Protein AF-A0A7S3PK72-F1 (afdb_monomer)

Structure (mmCIF, N/CA/C/O backbone):
data_AF-A0A7S3PK72-F1
#
_entry.id   AF-A0A7S3PK72-F1
#
loop_
_atom_site.group_PDB
_atom_site.id
_atom_site.type_symbol
_atom_site.label_atom_id
_atom_site.label_alt_id
_atom_site.label_comp_id
_atom_site.label_asym_id
_atom_site.label_entity_id
_atom_site.label_seq_id
_atom_site.pdbx_PDB_ins_code
_atom_site.Cartn_x
_atom_site.Cartn_y
_atom_site.Cartn_z
_atom_site.occupancy
_atom_site.B_iso_or_equiv
_atom_site.auth_seq_id
_atom_site.auth_comp_id
_atom_site.auth_asym_id
_atom_site.auth_atom_id
_atom_site.pdbx_PDB_model_num
ATOM 1 N N . TRP A 1 1 ? -1.593 8.374 19.400 1.00 50.19 1 TRP A N 1
ATOM 2 C CA . TRP A 1 1 ? -0.126 8.431 19.189 1.00 50.19 1 TRP A CA 1
ATOM 3 C C . TRP A 1 1 ? 0.526 7.067 18.953 1.00 50.19 1 TRP A C 1
ATOM 5 O O . TRP A 1 1 ? 1.187 6.909 17.935 1.00 50.19 1 TRP A O 1
ATOM 15 N N . ARG A 1 2 ? 0.315 6.051 19.804 1.00 64.50 2 ARG A N 1
ATOM 16 C CA . ARG A 1 2 ? 0.976 4.730 19.670 1.00 64.50 2 ARG A CA 1
ATOM 17 C C . ARG A 1 2 ? 0.643 3.954 18.382 1.00 64.50 2 ARG A C 1
ATOM 19 O O . ARG A 1 2 ? 1.537 3.350 17.795 1.00 64.50 2 ARG A O 1
ATOM 26 N N . CYS A 1 3 ? -0.589 4.044 17.874 1.00 66.38 3 CYS A N 1
ATOM 27 C CA . CYS A 1 3 ? -0.939 3.442 16.577 1.00 66.38 3 CYS A CA 1
ATOM 28 C C . CYS A 1 3 ? -0.181 4.094 15.407 1.00 66.38 3 CYS A C 1
ATOM 30 O O . CYS A 1 3 ? 0.259 3.404 14.493 1.00 66.38 3 CYS A O 1
ATOM 32 N N . SER A 1 4 ? 0.039 5.413 15.468 1.00 76.69 4 SER A N 1
ATOM 33 C CA . SER A 1 4 ? 0.839 6.133 14.468 1.00 76.69 4 SER A CA 1
ATOM 34 C C . SER A 1 4 ? 2.314 5.737 14.536 1.00 76.69 4 SER A C 1
ATOM 36 O O . SER A 1 4 ? 2.957 5.624 13.499 1.00 76.69 4 SER A O 1
ATOM 38 N N . LEU A 1 5 ? 2.838 5.479 15.741 1.00 83.44 5 LEU A N 1
ATOM 39 C CA . LEU A 1 5 ? 4.204 4.988 15.932 1.00 83.44 5 LEU A CA 1
ATOM 40 C C . LEU A 1 5 ? 4.395 3.598 15.311 1.00 83.44 5 LEU A C 1
ATOM 42 O O . LEU A 1 5 ? 5.401 3.360 14.658 1.00 83.44 5 LEU A O 1
ATOM 46 N N . SER A 1 6 ? 3.419 2.699 15.460 1.00 84.25 6 SER A N 1
ATOM 47 C CA . SER A 1 6 ? 3.493 1.350 14.878 1.00 84.25 6 SER A CA 1
ATOM 48 C C . SER A 1 6 ? 3.537 1.379 13.350 1.00 84.25 6 SER A C 1
ATOM 50 O O . SER A 1 6 ? 4.343 0.683 12.741 1.00 84.25 6 SER A O 1
ATOM 52 N N . VAL A 1 7 ? 2.719 2.236 12.730 1.00 83.69 7 VAL A N 1
ATOM 53 C CA . VAL A 1 7 ? 2.748 2.450 11.275 1.00 83.69 7 VAL A CA 1
ATOM 54 C C . VAL A 1 7 ? 4.078 3.064 10.840 1.00 83.69 7 VAL A C 1
ATOM 56 O O . VAL A 1 7 ? 4.652 2.630 9.846 1.00 83.69 7 VAL A O 1
ATOM 59 N N . PHE A 1 8 ? 4.603 4.018 11.610 1.00 86.88 8 PHE A N 1
ATOM 60 C CA . PHE A 1 8 ? 5.907 4.620 11.345 1.00 86.88 8 PHE A CA 1
ATOM 61 C C . PHE A 1 8 ? 7.052 3.601 11.432 1.00 86.88 8 PHE A C 1
ATOM 63 O O . PHE A 1 8 ? 7.920 3.602 10.567 1.00 86.88 8 PHE A O 1
ATOM 70 N N . ILE A 1 9 ? 7.035 2.690 12.412 1.00 87.44 9 ILE A N 1
ATOM 71 C CA . ILE A 1 9 ? 8.027 1.609 12.521 1.00 87.44 9 ILE A CA 1
ATOM 72 C C . ILE A 1 9 ? 7.995 0.733 11.264 1.00 87.44 9 ILE A C 1
ATOM 74 O O . ILE A 1 9 ? 9.030 0.565 10.628 1.00 87.44 9 ILE A O 1
ATOM 78 N N . CYS A 1 10 ? 6.819 0.236 10.861 1.00 86.31 10 CYS A N 1
ATOM 79 C CA . CYS A 1 10 ? 6.691 -0.573 9.644 1.00 86.31 10 CYS A CA 1
ATOM 80 C C . CYS A 1 10 ? 7.154 0.187 8.393 1.00 86.31 10 CYS A C 1
ATOM 82 O O . CYS A 1 10 ? 7.839 -0.384 7.549 1.00 86.31 10 CYS A O 1
ATOM 84 N N . PHE A 1 11 ? 6.822 1.476 8.290 1.00 86.06 11 PHE A N 1
ATOM 85 C CA . PHE A 1 11 ? 7.261 2.335 7.192 1.00 86.06 11 PHE A CA 1
ATOM 86 C C . PHE A 1 11 ? 8.788 2.465 7.138 1.00 86.06 11 PHE A C 1
ATOM 88 O O . PHE A 1 11 ? 9.380 2.266 6.081 1.00 86.06 11 PHE A O 1
ATOM 95 N N . VAL A 1 12 ? 9.436 2.752 8.271 1.00 85.75 12 VAL A N 1
ATOM 96 C CA . VAL A 1 12 ? 10.899 2.868 8.353 1.00 85.75 12 VAL A CA 1
ATOM 97 C C . VAL A 1 12 ? 11.563 1.535 8.031 1.00 85.75 12 VAL A C 1
ATOM 99 O O . VAL A 1 12 ? 12.536 1.515 7.288 1.00 85.75 12 VAL A O 1
ATOM 102 N N . THR A 1 13 ? 11.036 0.414 8.528 1.00 85.00 13 THR A N 1
ATOM 103 C CA . THR A 1 13 ? 11.576 -0.909 8.195 1.00 85.00 13 THR A CA 1
ATOM 104 C C . THR A 1 13 ? 11.480 -1.196 6.699 1.00 85.00 13 THR A C 1
ATOM 106 O O . THR A 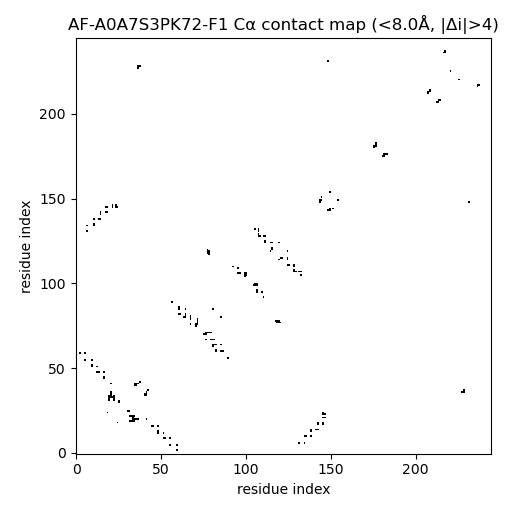1 13 ? 12.476 -1.607 6.115 1.00 85.00 13 THR A O 1
ATOM 109 N N . LEU A 1 14 ? 10.328 -0.928 6.070 1.00 83.31 14 LEU A N 1
ATOM 110 C CA . LEU A 1 14 ? 10.150 -1.082 4.621 1.00 83.31 14 LEU A CA 1
ATOM 111 C C . LEU A 1 14 ? 11.097 -0.181 3.826 1.00 83.31 14 LEU A C 1
ATOM 113 O O . LEU A 1 14 ? 11.682 -0.616 2.837 1.00 83.31 14 LEU A O 1
ATOM 117 N N . PHE A 1 15 ? 11.285 1.057 4.275 1.00 82.81 15 PHE A N 1
ATOM 118 C CA . PHE A 1 15 ? 12.217 1.985 3.652 1.00 82.81 15 PHE A CA 1
ATOM 119 C C . PHE A 1 15 ? 13.669 1.503 3.756 1.00 82.81 15 PHE A C 1
ATOM 121 O O . PHE A 1 15 ? 14.392 1.514 2.766 1.00 82.81 15 PHE A O 1
ATOM 128 N N . LEU A 1 16 ? 14.091 1.029 4.931 1.00 80.69 16 LEU A N 1
ATOM 129 C CA . LEU A 1 16 ? 15.436 0.488 5.133 1.00 80.69 16 LEU A CA 1
ATOM 130 C C . LEU A 1 16 ? 15.682 -0.768 4.287 1.00 80.69 16 LEU A C 1
ATOM 132 O O . LEU A 1 16 ? 16.773 -0.917 3.741 1.00 80.69 16 LEU A O 1
ATOM 136 N N . THR A 1 17 ? 14.687 -1.649 4.136 1.00 77.12 17 THR A N 1
ATOM 137 C CA . THR A 1 17 ? 14.816 -2.814 3.247 1.00 77.12 17 THR A CA 1
ATOM 138 C C . THR A 1 17 ? 14.885 -2.401 1.779 1.00 77.12 17 THR A C 1
ATOM 140 O O . THR A 1 17 ? 15.758 -2.885 1.068 1.00 77.12 17 THR A O 1
ATOM 143 N N . ALA A 1 18 ? 14.065 -1.438 1.346 1.00 75.69 18 ALA A N 1
ATOM 144 C CA . ALA A 1 18 ? 14.120 -0.905 -0.017 1.00 75.69 18 ALA A CA 1
ATOM 145 C C . ALA A 1 18 ? 15.468 -0.222 -0.326 1.00 75.69 18 ALA A C 1
ATOM 147 O O . ALA A 1 18 ? 15.997 -0.333 -1.432 1.00 75.69 18 ALA A O 1
ATOM 148 N N . LEU A 1 19 ? 16.075 0.448 0.659 1.00 73.88 19 LEU A N 1
ATOM 149 C CA . LEU A 1 19 ? 17.422 1.005 0.526 1.00 73.88 19 LEU A CA 1
ATOM 150 C C . LEU A 1 19 ? 18.487 -0.086 0.358 1.00 73.88 19 LEU A C 1
ATOM 152 O O . LEU A 1 19 ? 19.371 0.062 -0.481 1.00 73.88 19 LEU A O 1
ATOM 156 N N . ALA A 1 20 ? 18.394 -1.176 1.121 1.00 72.06 20 ALA A N 1
ATOM 157 C CA . ALA A 1 20 ? 19.343 -2.285 1.038 1.00 72.06 20 ALA A CA 1
ATOM 158 C C . ALA A 1 20 ? 19.254 -3.049 -0.299 1.00 72.06 20 ALA A C 1
ATOM 160 O O . ALA A 1 20 ? 20.263 -3.552 -0.794 1.00 72.06 20 ALA A O 1
ATOM 161 N N . GLU A 1 21 ? 18.062 -3.105 -0.898 1.00 68.88 21 GLU A N 1
ATOM 162 C CA . GLU A 1 21 ? 17.820 -3.739 -2.200 1.00 68.88 21 GLU A CA 1
ATOM 163 C C . GLU A 1 21 ? 18.236 -2.852 -3.379 1.00 68.88 21 GLU A C 1
ATOM 165 O O . GLU A 1 21 ? 18.800 -3.345 -4.353 1.00 68.88 21 GLU A O 1
ATOM 170 N N . SER A 1 22 ? 17.995 -1.539 -3.301 1.00 63.53 22 SER A N 1
ATOM 171 C CA . SER A 1 22 ? 18.103 -0.670 -4.480 1.00 63.53 22 SER A CA 1
ATOM 172 C C . SER A 1 22 ? 19.529 -0.476 -5.003 1.00 63.53 22 SER A C 1
ATOM 174 O O . SER A 1 22 ? 19.682 -0.147 -6.177 1.00 63.53 22 SER A O 1
ATOM 176 N N . GLY A 1 23 ? 20.578 -0.666 -4.184 1.00 58.25 23 GLY A N 1
ATOM 177 C CA . GLY A 1 23 ? 21.995 -0.703 -4.605 1.00 58.25 23 GLY A CA 1
ATOM 178 C C . GLY A 1 23 ? 22.554 0.538 -5.324 1.00 58.25 23 GLY A C 1
ATOM 179 O O . GLY A 1 23 ? 23.751 0.610 -5.584 1.00 58.25 23 GLY A O 1
ATOM 180 N N . ARG A 1 24 ? 21.703 1.513 -5.660 1.00 54.44 24 ARG A N 1
ATOM 181 C CA . ARG A 1 24 ? 21.976 2.651 -6.547 1.00 54.44 24 ARG A CA 1
ATOM 182 C C . ARG A 1 24 ? 22.024 3.987 -5.818 1.00 54.44 24 ARG A C 1
ATOM 184 O O . ARG A 1 24 ? 22.485 4.961 -6.405 1.00 54.44 24 ARG A O 1
ATOM 191 N N . PHE A 1 25 ? 21.588 4.052 -4.558 1.00 49.28 25 PHE A N 1
ATOM 192 C CA . PHE A 1 25 ? 21.533 5.303 -3.802 1.00 49.28 25 PHE A CA 1
ATOM 193 C C . PHE A 1 25 ? 22.363 5.247 -2.514 1.00 49.28 25 PHE A C 1
ATOM 195 O O . PHE A 1 25 ? 21.932 4.735 -1.484 1.00 49.28 25 PHE A O 1
ATOM 202 N N . THR A 1 26 ? 23.550 5.857 -2.544 1.00 46.16 26 THR A N 1
ATOM 203 C CA . THR A 1 26 ? 24.295 6.237 -1.337 1.00 46.16 26 THR A CA 1
ATOM 204 C C . THR A 1 26 ? 23.643 7.474 -0.719 1.00 46.16 26 THR A C 1
ATOM 206 O O . THR A 1 26 ? 24.022 8.608 -1.017 1.00 46.16 26 THR A O 1
ATOM 209 N N . MET A 1 27 ? 22.640 7.289 0.137 1.00 42.41 27 MET A N 1
ATOM 210 C CA . MET A 1 27 ? 22.156 8.376 0.990 1.00 42.41 27 MET A CA 1
ATOM 211 C C . MET A 1 27 ? 23.067 8.459 2.227 1.00 42.41 27 MET A C 1
ATOM 213 O O . MET A 1 27 ? 23.286 7.453 2.891 1.00 42.41 27 MET A O 1
ATOM 217 N N . PHE A 1 28 ? 23.616 9.640 2.531 1.00 47.47 28 PHE A N 1
ATOM 218 C CA . PHE A 1 28 ? 24.488 9.913 3.695 1.00 47.47 28 PHE A CA 1
ATOM 219 C C . PHE A 1 28 ? 25.912 9.321 3.698 1.00 47.47 28 PHE A C 1
ATOM 221 O O . PHE A 1 28 ? 26.545 9.304 4.749 1.00 47.47 28 PHE A O 1
ATOM 228 N N . GLY A 1 29 ? 26.465 8.885 2.562 1.00 40.00 29 GLY A N 1
ATOM 229 C CA . GLY A 1 29 ? 27.888 8.503 2.489 1.00 40.00 29 GLY A CA 1
ATOM 230 C C . GLY A 1 29 ? 28.287 7.277 3.327 1.00 40.00 29 GLY A C 1
ATOM 231 O O . GLY A 1 29 ? 29.476 7.029 3.504 1.00 40.00 29 GLY A O 1
ATOM 232 N N . PHE A 1 30 ? 27.315 6.508 3.824 1.00 48.41 30 PHE A N 1
ATOM 233 C CA . PHE A 1 30 ? 27.544 5.191 4.410 1.00 48.41 30 PHE A CA 1
ATOM 234 C C . PHE A 1 30 ? 27.441 4.125 3.312 1.00 48.41 30 PHE A C 1
ATOM 236 O O . PHE A 1 30 ? 26.496 4.114 2.522 1.00 48.41 30 PHE A O 1
ATOM 243 N N . GLU A 1 31 ? 28.440 3.249 3.246 1.00 46.31 31 GLU A N 1
ATOM 244 C CA . GLU A 1 31 ? 28.504 2.113 2.327 1.00 46.31 31 GLU A CA 1
ATOM 245 C C . GLU A 1 31 ? 27.518 1.039 2.817 1.00 46.31 31 GLU A C 1
ATOM 247 O O . GLU A 1 31 ? 27.804 0.272 3.737 1.00 46.31 31 GLU A O 1
ATOM 252 N N . TYR A 1 32 ? 26.297 1.045 2.278 1.00 56.31 32 TYR A N 1
ATOM 253 C CA . TYR A 1 32 ? 25.305 0.017 2.585 1.00 56.31 32 TYR A CA 1
ATOM 254 C C . TYR A 1 32 ? 25.568 -1.233 1.744 1.00 56.31 32 TYR A C 1
ATOM 256 O O . TYR A 1 32 ? 25.939 -1.156 0.573 1.00 56.31 32 TYR A O 1
ATOM 264 N N . ILE A 1 33 ? 25.365 -2.399 2.355 1.00 55.97 33 ILE A N 1
ATOM 265 C CA . ILE A 1 33 ? 25.542 -3.699 1.709 1.00 55.97 33 ILE A CA 1
ATOM 266 C C . ILE A 1 33 ? 24.445 -3.859 0.654 1.00 55.97 33 ILE A C 1
ATOM 268 O O . ILE A 1 33 ? 23.296 -4.130 0.996 1.00 55.97 33 ILE A O 1
ATOM 272 N N . TYR A 1 34 ? 24.807 -3.700 -0.618 1.00 64.12 34 TYR A N 1
ATOM 273 C CA . TYR A 1 34 ? 23.984 -4.145 -1.739 1.00 64.12 34 TYR A CA 1
ATOM 274 C C . TYR A 1 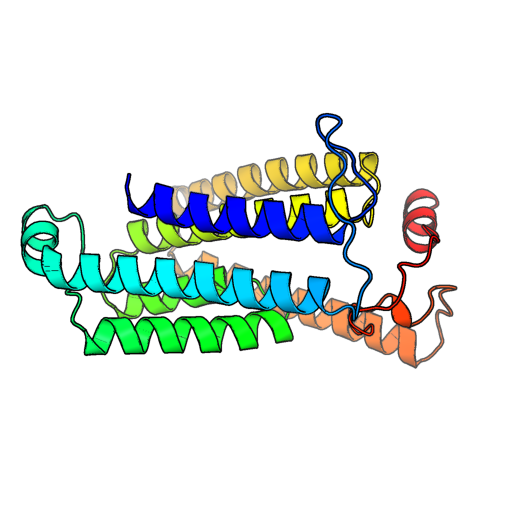34 ? 23.782 -5.656 -1.618 1.00 64.12 34 TYR A C 1
ATOM 276 O O . TYR A 1 34 ? 24.751 -6.418 -1.640 1.00 64.12 34 TYR A O 1
ATOM 284 N N . ALA A 1 35 ? 22.532 -6.084 -1.460 1.00 64.69 35 ALA A N 1
ATOM 285 C CA . ALA A 1 35 ? 22.175 -7.492 -1.497 1.00 64.69 35 ALA A CA 1
ATOM 286 C C . ALA A 1 35 ? 21.796 -7.855 -2.942 1.00 64.69 35 ALA A C 1
ATOM 288 O O . ALA A 1 35 ? 20.692 -7.513 -3.368 1.00 64.69 35 ALA A O 1
ATOM 289 N N . PRO A 1 36 ? 22.661 -8.543 -3.717 1.00 67.00 36 PRO A N 1
ATOM 290 C CA . PRO A 1 36 ? 22.292 -8.959 -5.062 1.00 67.00 36 PRO A CA 1
ATOM 291 C C . PRO A 1 36 ? 21.065 -9.868 -5.008 1.00 67.00 36 PRO A C 1
ATOM 293 O O . PRO A 1 36 ? 20.918 -10.680 -4.083 1.00 67.00 36 PRO A O 1
ATOM 296 N N . CYS A 1 37 ? 20.177 -9.733 -5.990 1.00 68.75 37 CYS A N 1
ATOM 297 C CA . CYS A 1 37 ? 18.937 -10.492 -5.998 1.00 68.75 37 CYS A CA 1
ATOM 298 C C . CYS A 1 37 ? 19.210 -12.005 -6.018 1.00 68.75 37 CYS A C 1
ATOM 300 O O . CYS A 1 37 ? 20.110 -12.486 -6.706 1.00 68.75 37 CYS A O 1
ATOM 302 N N . GLY A 1 38 ? 18.475 -12.757 -5.194 1.00 69.00 38 GLY A N 1
ATOM 303 C CA . GLY A 1 38 ? 18.673 -14.200 -5.011 1.00 69.00 38 GLY A CA 1
ATOM 304 C C . GLY A 1 38 ? 19.809 -14.585 -4.053 1.00 69.00 38 GLY A C 1
ATOM 305 O O . GLY A 1 38 ? 19.985 -15.770 -3.768 1.00 69.00 38 GLY A O 1
ATOM 306 N N . SER A 1 39 ? 20.553 -13.618 -3.507 1.00 81.75 39 SER A N 1
ATOM 307 C CA . SER A 1 39 ? 21.544 -13.873 -2.457 1.00 81.75 39 SER A CA 1
ATOM 308 C C . SER A 1 39 ? 20.900 -14.236 -1.118 1.00 81.75 39 SER A C 1
ATOM 310 O O . SER A 1 39 ? 19.737 -13.933 -0.846 1.00 81.75 39 SER A O 1
ATOM 312 N N . TRP A 1 40 ? 21.683 -14.845 -0.223 1.00 81.81 40 TRP A N 1
ATOM 313 C CA . TRP A 1 40 ? 21.226 -15.109 1.145 1.00 81.81 40 TRP A CA 1
ATOM 314 C C . TRP A 1 40 ? 20.849 -13.811 1.886 1.00 81.81 40 TRP A C 1
ATOM 316 O O . TRP A 1 40 ? 19.929 -13.820 2.699 1.00 81.81 40 TRP A O 1
ATOM 326 N N . GLN A 1 41 ? 21.510 -12.691 1.565 1.00 78.75 41 GLN A N 1
ATOM 327 C CA . GLN A 1 41 ? 21.247 -11.372 2.147 1.00 78.75 41 GLN A CA 1
ATOM 328 C C . GLN A 1 41 ? 19.850 -10.867 1.770 1.00 78.75 41 GLN A C 1
ATOM 330 O O . GLN A 1 41 ? 19.132 -10.383 2.640 1.00 78.75 41 GLN A O 1
ATOM 335 N N . TYR A 1 42 ? 19.434 -11.055 0.512 1.00 78.50 42 TYR A N 1
ATOM 336 C CA . TYR A 1 42 ? 18.090 -10.709 0.039 1.00 78.50 42 TYR A CA 1
ATOM 337 C C . TYR A 1 42 ? 17.004 -11.465 0.822 1.00 78.50 42 TYR A C 1
ATOM 339 O O . TYR A 1 42 ? 16.082 -10.867 1.377 1.00 78.50 42 TYR A O 1
ATOM 347 N N . TRP A 1 43 ? 17.157 -12.785 0.966 1.00 84.00 43 TRP A N 1
ATOM 348 C CA . TRP A 1 43 ? 16.208 -13.599 1.733 1.00 84.00 43 TRP A CA 1
ATOM 349 C C . TRP A 1 43 ? 16.173 -13.231 3.218 1.00 84.00 43 TRP A C 1
ATOM 351 O O . TRP A 1 43 ? 15.105 -13.245 3.829 1.00 84.00 43 TRP A O 1
ATOM 361 N N . VAL A 1 44 ? 17.315 -12.860 3.804 1.00 86.62 44 VAL A N 1
ATOM 362 C CA . VAL A 1 44 ? 17.365 -12.372 5.187 1.00 86.62 44 VAL A CA 1
ATOM 363 C C . VAL A 1 44 ? 16.622 -11.052 5.340 1.00 86.62 44 VAL A C 1
ATOM 365 O O . VAL A 1 44 ? 15.850 -10.924 6.286 1.00 86.62 44 VAL A O 1
ATOM 368 N N . LEU A 1 45 ? 16.784 -10.101 4.417 1.00 82.00 45 LEU A N 1
ATOM 369 C CA . LEU A 1 45 ? 16.041 -8.836 4.441 1.00 82.00 45 LEU A CA 1
ATOM 370 C C . LEU A 1 45 ? 14.528 -9.073 4.363 1.00 82.00 45 LEU A C 1
ATOM 372 O O . LEU A 1 45 ? 13.774 -8.508 5.159 1.00 82.00 45 LEU A O 1
ATOM 376 N N . PHE A 1 46 ? 14.095 -9.975 3.482 1.00 83.62 46 PHE A N 1
ATOM 377 C CA . PHE A 1 46 ? 12.692 -10.360 3.350 1.00 83.62 46 PHE A CA 1
ATOM 378 C C . PHE A 1 46 ? 12.134 -10.994 4.636 1.00 83.62 46 PHE A C 1
ATOM 380 O O . PHE A 1 46 ? 11.094 -10.571 5.150 1.00 83.62 46 PHE A O 1
ATOM 387 N N . VAL A 1 47 ? 12.846 -11.973 5.211 1.00 89.00 47 VAL A N 1
ATOM 388 C CA . VAL A 1 47 ? 12.446 -12.630 6.466 1.00 89.00 47 VAL A CA 1
ATOM 389 C C . VAL A 1 47 ? 12.416 -1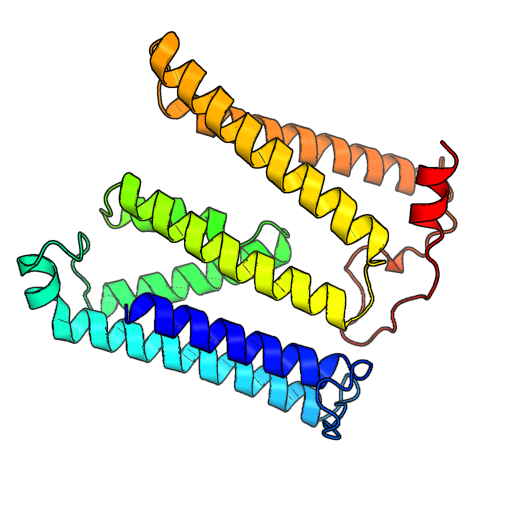1.633 7.623 1.00 89.00 47 VAL A C 1
ATOM 391 O O . VAL A 1 47 ? 11.463 -11.630 8.400 1.00 89.00 47 VAL A O 1
ATOM 394 N N . VAL A 1 48 ? 13.409 -10.747 7.729 1.00 88.50 48 VAL A N 1
ATOM 395 C CA . VAL A 1 48 ? 13.444 -9.696 8.756 1.00 88.50 48 VAL A CA 1
ATOM 396 C C . VAL A 1 48 ? 12.240 -8.767 8.623 1.00 88.50 48 VAL A C 1
ATOM 398 O O . VAL A 1 48 ? 11.598 -8.477 9.631 1.00 88.50 48 VAL A O 1
ATOM 401 N N . ASN A 1 49 ? 11.871 -8.351 7.408 1.00 87.38 49 ASN A N 1
ATOM 402 C CA . ASN A 1 49 ? 10.703 -7.495 7.201 1.00 87.38 49 ASN A CA 1
ATOM 403 C C . ASN A 1 49 ? 9.406 -8.177 7.671 1.00 87.38 49 ASN A C 1
ATOM 405 O O . ASN A 1 49 ? 8.626 -7.586 8.425 1.00 87.38 49 ASN A O 1
ATOM 409 N N . ILE A 1 50 ? 9.222 -9.456 7.316 1.00 88.75 50 ILE A N 1
ATOM 410 C CA . ILE A 1 50 ? 8.085 -10.263 7.778 1.00 88.75 50 ILE A CA 1
ATOM 411 C C . ILE A 1 50 ? 8.072 -10.370 9.305 1.00 88.75 50 ILE A C 1
ATOM 413 O O . ILE A 1 50 ? 7.019 -10.182 9.918 1.00 88.75 50 ILE A O 1
ATOM 417 N N . LEU A 1 51 ? 9.214 -10.647 9.939 1.00 91.38 51 LEU A N 1
ATOM 418 C CA . LEU A 1 51 ? 9.308 -10.785 11.394 1.00 91.38 51 LEU A CA 1
ATOM 419 C C . LEU A 1 51 ? 9.017 -9.467 12.119 1.00 91.38 51 LEU A C 1
ATOM 421 O O . LEU A 1 51 ? 8.304 -9.462 13.125 1.00 91.38 51 LEU A O 1
ATOM 425 N N . VAL A 1 52 ? 9.504 -8.337 11.604 1.00 90.44 52 VAL A N 1
ATOM 426 C CA . VAL A 1 52 ? 9.224 -7.017 12.183 1.00 90.44 52 VAL A CA 1
ATOM 427 C C . VAL A 1 52 ? 7.740 -6.677 12.039 1.00 90.44 52 VAL A C 1
ATOM 429 O O . VAL A 1 52 ? 7.088 -6.361 13.031 1.00 90.44 52 VAL A O 1
ATOM 432 N N . CYS A 1 53 ? 7.155 -6.827 10.850 1.00 88.31 53 CYS A N 1
ATOM 433 C CA . CYS A 1 53 ? 5.730 -6.553 10.646 1.00 88.31 53 CYS A CA 1
ATOM 434 C C . CYS A 1 53 ? 4.832 -7.477 11.487 1.00 88.31 53 CYS A C 1
ATOM 436 O O . CYS A 1 53 ? 3.839 -7.028 12.072 1.00 88.31 53 CYS A O 1
ATOM 438 N N . SER A 1 54 ? 5.199 -8.754 11.608 1.00 89.06 54 SER A N 1
ATOM 439 C CA . SER A 1 54 ? 4.475 -9.727 12.433 1.00 89.06 54 SER A CA 1
ATOM 440 C C . SER A 1 54 ? 4.586 -9.399 13.922 1.00 89.06 54 SER A C 1
ATOM 442 O O . SER A 1 54 ? 3.575 -9.388 14.622 1.00 89.06 54 SER A O 1
ATOM 444 N N . SER A 1 55 ? 5.783 -9.064 14.411 1.00 90.88 55 SER A N 1
ATOM 445 C CA . SER A 1 55 ? 5.999 -8.713 15.822 1.00 90.88 55 SER A CA 1
ATOM 446 C C . SER A 1 55 ? 5.274 -7.426 16.214 1.00 90.88 55 SER A C 1
ATOM 448 O O . SER A 1 55 ? 4.602 -7.403 17.244 1.00 90.88 55 SER A O 1
ATOM 450 N N . VAL A 1 56 ? 5.303 -6.390 15.367 1.00 90.62 56 VAL A N 1
ATOM 451 C CA . VAL A 1 56 ? 4.535 -5.153 15.579 1.00 90.62 56 VAL A CA 1
ATOM 452 C C . VAL A 1 56 ? 3.033 -5.445 15.600 1.00 90.62 56 VAL A C 1
ATOM 454 O O . VAL A 1 56 ? 2.321 -4.923 16.458 1.00 90.62 56 VAL A O 1
ATOM 457 N N . THR A 1 57 ? 2.537 -6.312 14.713 1.00 88.31 57 THR A N 1
ATOM 458 C CA . THR A 1 57 ? 1.113 -6.690 14.684 1.00 88.31 57 THR A CA 1
ATOM 459 C C . THR A 1 57 ? 0.701 -7.429 15.959 1.00 88.31 57 THR A C 1
ATOM 461 O O . THR A 1 57 ? -0.300 -7.065 16.574 1.00 88.31 57 THR A O 1
ATOM 464 N N . LEU A 1 58 ? 1.485 -8.417 16.401 1.00 89.50 58 LEU A N 1
ATOM 465 C CA . LEU A 1 58 ? 1.224 -9.166 17.635 1.00 89.50 58 LEU A CA 1
ATOM 466 C C . LEU A 1 58 ? 1.311 -8.277 18.879 1.00 89.50 58 LEU A C 1
ATOM 468 O O . LEU A 1 58 ? 0.494 -8.413 19.787 1.00 89.50 58 LEU A O 1
ATOM 472 N N . TRP A 1 59 ? 2.258 -7.336 18.912 1.00 90.25 59 TRP A N 1
ATOM 473 C CA . TRP A 1 59 ? 2.376 -6.381 20.010 1.00 90.25 59 TRP A CA 1
ATOM 474 C C . TRP A 1 59 ? 1.154 -5.460 20.088 1.00 90.25 59 TRP A C 1
ATOM 476 O O . TRP A 1 59 ? 0.593 -5.277 21.168 1.00 90.25 59 TRP A O 1
ATOM 486 N N . ASN A 1 60 ? 0.691 -4.933 18.950 1.00 87.25 60 ASN A N 1
ATOM 487 C CA . ASN A 1 60 ? -0.529 -4.127 18.906 1.00 87.25 60 ASN A CA 1
ATOM 488 C C . ASN A 1 60 ? -1.759 -4.942 19.317 1.00 87.25 60 ASN A C 1
ATOM 490 O O . ASN A 1 60 ? -2.575 -4.446 20.084 1.00 87.25 60 ASN A O 1
ATOM 494 N N . LEU A 1 61 ? -1.873 -6.193 18.867 1.00 87.12 61 LEU A N 1
ATOM 495 C CA . LEU A 1 61 ? -2.977 -7.075 19.244 1.00 87.12 61 LEU A CA 1
ATOM 496 C C . LEU A 1 61 ? -2.987 -7.330 20.754 1.00 87.12 61 LEU A C 1
ATOM 498 O O . LEU A 1 61 ? -4.011 -7.120 21.395 1.00 87.12 61 LEU A O 1
ATOM 502 N N . LYS A 1 62 ? -1.843 -7.708 21.336 1.00 88.25 62 LYS A N 1
ATOM 503 C CA . LYS A 1 62 ? -1.719 -7.930 22.781 1.00 88.25 62 LYS A CA 1
ATOM 504 C C . LYS A 1 62 ? -2.081 -6.674 23.575 1.00 88.25 62 LYS A C 1
ATOM 506 O O . LYS A 1 62 ? -2.844 -6.755 24.528 1.00 88.25 62 LYS A O 1
ATOM 511 N N . TYR A 1 63 ? -1.593 -5.514 23.137 1.00 86.25 63 TYR A N 1
ATOM 512 C CA . TYR A 1 63 ? -1.910 -4.237 23.768 1.00 86.25 63 TYR A CA 1
ATOM 513 C C . TYR A 1 63 ? -3.410 -3.905 23.708 1.00 86.25 63 TYR A C 1
ATOM 515 O O . TYR A 1 63 ? -3.975 -3.478 24.714 1.00 86.25 63 TYR A O 1
ATOM 523 N N . LEU A 1 64 ? -4.057 -4.122 22.557 1.00 84.06 64 LEU A N 1
ATOM 524 C CA . LEU A 1 64 ? -5.493 -3.887 22.377 1.00 84.06 64 LEU A CA 1
ATOM 525 C C . LEU A 1 64 ? -6.348 -4.817 23.243 1.00 84.06 64 LEU A C 1
ATOM 527 O O . LEU A 1 64 ? -7.362 -4.372 23.767 1.00 84.06 64 LEU A O 1
ATOM 531 N N . VAL A 1 65 ? -5.934 -6.075 23.417 1.00 85.50 65 VAL A N 1
ATOM 532 C CA . VAL A 1 65 ? -6.628 -7.040 24.284 1.00 85.50 65 VAL A CA 1
ATOM 533 C C . VAL A 1 65 ? -6.463 -6.666 25.758 1.00 85.50 65 VAL A C 1
ATOM 535 O O . VAL A 1 65 ? -7.456 -6.565 26.475 1.00 85.50 65 VAL A O 1
ATOM 538 N N . GLU A 1 66 ? -5.230 -6.402 26.204 1.00 85.69 66 GLU A N 1
ATOM 539 C CA . GLU A 1 66 ? -4.929 -6.074 27.608 1.00 85.69 66 GLU A CA 1
ATOM 540 C C . GLU A 1 66 ? -5.588 -4.768 28.070 1.00 85.69 66 GLU A C 1
ATOM 542 O O . GLU A 1 66 ? -5.999 -4.668 29.221 1.00 85.69 66 GLU A O 1
ATOM 547 N N . ASN A 1 67 ? -5.715 -3.777 27.182 1.00 83.00 67 ASN A N 1
ATOM 548 C CA . ASN A 1 67 ? -6.251 -2.450 27.516 1.00 83.00 67 ASN A CA 1
ATOM 549 C C . ASN A 1 67 ? -7.663 -2.230 26.953 1.00 83.00 67 ASN A C 1
ATOM 551 O O . ASN A 1 67 ? -8.138 -1.097 26.898 1.00 83.00 67 ASN A O 1
ATOM 555 N N . SER A 1 68 ? -8.334 -3.301 26.520 1.00 79.50 68 SER A N 1
ATOM 556 C CA . SER A 1 68 ? -9.659 -3.249 25.889 1.00 79.50 68 SER A CA 1
ATOM 557 C C . SER A 1 68 ? -10.683 -2.484 26.737 1.00 79.50 68 SER A C 1
ATOM 559 O O . SER A 1 68 ? -11.377 -1.614 26.215 1.00 79.50 68 SER A O 1
ATOM 561 N N . PHE A 1 69 ? -10.710 -2.735 28.050 1.00 73.62 69 PHE A N 1
ATOM 562 C CA . PHE A 1 69 ? -11.634 -2.097 28.992 1.00 73.62 69 PHE A CA 1
ATOM 563 C C . PHE A 1 69 ? -11.370 -0.590 29.185 1.00 73.62 69 PHE A C 1
ATOM 565 O O . PHE A 1 69 ? -12.298 0.217 29.153 1.00 73.62 69 PHE A O 1
ATOM 572 N N . GLU A 1 70 ? -10.106 -0.180 29.332 1.00 75.94 70 GLU A N 1
ATOM 573 C CA . GLU A 1 70 ? -9.742 1.240 29.480 1.00 75.94 70 GLU A CA 1
ATOM 574 C C . GLU A 1 70 ? -10.025 2.040 28.197 1.00 75.94 70 GLU A C 1
ATOM 576 O O . GLU A 1 70 ? -10.484 3.185 28.243 1.00 75.94 70 GLU A O 1
ATOM 581 N N . LEU A 1 71 ? -9.791 1.424 27.034 1.00 74.00 71 LEU A N 1
ATOM 582 C CA . LEU A 1 71 ? -10.041 2.025 25.723 1.00 74.00 71 LEU A CA 1
ATOM 583 C C . LEU A 1 71 ? -11.539 2.177 25.420 1.00 74.00 71 LEU A C 1
ATOM 585 O O . LEU A 1 71 ? -11.933 3.137 24.747 1.00 74.00 71 LEU A O 1
ATOM 589 N N . GLU A 1 72 ? -12.368 1.257 25.920 1.00 70.94 72 GLU A N 1
ATOM 590 C CA . GLU A 1 72 ? -13.829 1.353 25.866 1.00 70.94 72 GLU A CA 1
ATOM 591 C C . GLU A 1 72 ? -14.334 2.507 26.746 1.00 70.94 72 GLU A C 1
ATOM 593 O O . GLU A 1 72 ? -15.122 3.340 26.290 1.00 70.94 72 GLU A O 1
ATOM 598 N N . GLN A 1 73 ? -13.813 2.632 27.972 1.00 69.06 73 GLN A N 1
ATOM 599 C CA . GLN A 1 73 ? -14.199 3.696 28.903 1.00 69.06 73 GLN A CA 1
ATOM 600 C C . GLN A 1 73 ? -13.842 5.099 28.380 1.00 69.06 73 GLN A C 1
ATOM 602 O O . GLN A 1 73 ? -14.641 6.030 28.512 1.00 69.06 73 GLN A O 1
ATOM 607 N N . ASN A 1 74 ? -12.687 5.251 27.724 1.00 69.19 74 ASN A N 1
ATOM 608 C CA . ASN A 1 74 ? -12.271 6.511 27.098 1.00 69.19 74 ASN A CA 1
ATOM 609 C C . ASN A 1 74 ? -12.955 6.795 25.745 1.00 69.19 74 ASN A C 1
ATOM 611 O O . ASN A 1 74 ? -12.690 7.833 25.137 1.00 69.19 74 ASN A O 1
ATOM 615 N N . LYS A 1 75 ? -13.838 5.905 25.258 1.00 64.75 75 LYS A N 1
ATOM 616 C CA . LYS A 1 75 ? -14.461 5.970 23.919 1.00 64.75 75 LYS A CA 1
ATOM 617 C C . LYS A 1 75 ? -13.443 6.076 22.772 1.00 64.75 75 LYS A C 1
ATOM 619 O O . LYS A 1 75 ? -13.783 6.527 21.678 1.00 64.75 75 LYS A O 1
ATOM 624 N N . GLU A 1 76 ? -12.198 5.665 23.008 1.00 64.94 76 GLU A N 1
ATOM 625 C CA . GLU A 1 76 ? -11.124 5.695 22.009 1.00 64.94 76 GLU A CA 1
ATOM 626 C C . GLU A 1 76 ? -11.204 4.489 21.064 1.00 64.94 76 GLU A C 1
ATOM 628 O O . GLU A 1 76 ? -10.750 4.570 19.921 1.00 64.94 76 GLU A O 1
ATOM 633 N N . CYS A 1 77 ? -11.828 3.388 21.502 1.00 60.19 77 CYS A N 1
ATOM 634 C CA . CYS A 1 77 ? -12.102 2.213 20.679 1.00 60.19 77 CYS A CA 1
ATOM 635 C C . CYS A 1 77 ? -13.602 1.901 20.637 1.00 60.19 77 CYS A C 1
ATOM 637 O O . CYS A 1 77 ? -14.223 1.655 21.662 1.00 60.19 77 CYS A O 1
ATOM 639 N N . ALA A 1 78 ? -14.174 1.857 19.430 1.00 62.44 78 ALA A N 1
ATOM 640 C CA . ALA A 1 78 ? -15.556 1.412 19.215 1.00 62.44 78 ALA A CA 1
ATOM 641 C C . ALA A 1 78 ? -15.684 -0.119 19.036 1.00 62.44 78 ALA A C 1
ATOM 643 O O . ALA A 1 78 ? -16.774 -0.607 18.761 1.00 62.44 78 ALA A O 1
ATOM 644 N N . ILE A 1 79 ? -14.577 -0.868 19.142 1.00 70.94 79 ILE A N 1
ATOM 645 C CA . ILE A 1 79 ? -14.522 -2.324 18.952 1.00 70.94 79 ILE A CA 1
ATOM 646 C C . ILE A 1 79 ? -14.017 -2.958 20.252 1.00 70.94 79 ILE A C 1
ATOM 648 O O . ILE A 1 79 ? -12.931 -2.610 20.717 1.00 70.94 79 ILE A O 1
ATOM 652 N N . LEU A 1 80 ? -14.776 -3.912 20.795 1.00 75.44 80 LEU A N 1
ATOM 653 C CA . LEU A 1 80 ? -14.322 -4.801 21.866 1.00 75.44 80 LEU A CA 1
ATOM 654 C C . LEU A 1 80 ? -13.333 -5.819 21.285 1.00 75.44 80 LEU A C 1
ATOM 656 O O . LEU A 1 80 ? -13.706 -6.697 20.504 1.00 75.44 80 LEU A O 1
ATOM 660 N N . TRP A 1 81 ? -12.057 -5.669 21.634 1.00 77.94 81 TRP A N 1
ATOM 661 C CA . TRP A 1 81 ? -10.988 -6.539 21.156 1.00 77.94 81 TRP A CA 1
ATOM 662 C C . TRP A 1 81 ? -10.824 -7.746 22.072 1.00 77.94 81 TRP A C 1
ATOM 664 O O . TRP A 1 81 ? -10.253 -7.642 23.153 1.00 77.94 81 TRP A O 1
ATOM 674 N N . ASP A 1 82 ? -11.280 -8.901 21.598 1.00 83.50 82 ASP A N 1
ATOM 675 C CA . ASP A 1 82 ? -10.916 -10.195 22.172 1.00 83.50 82 ASP A CA 1
ATOM 676 C C . ASP A 1 82 ? -9.746 -10.836 21.402 1.00 83.50 82 ASP A C 1
ATOM 678 O O . ASP A 1 82 ? -9.519 -10.532 20.226 1.00 83.50 82 ASP A O 1
ATOM 682 N N . THR A 1 83 ? -9.018 -11.751 22.047 1.00 84.50 83 THR A N 1
ATOM 683 C CA . THR A 1 83 ? -7.885 -12.471 21.443 1.00 84.50 83 THR A CA 1
ATOM 684 C C . THR A 1 83 ? -8.315 -13.227 20.185 1.00 84.50 83 THR A C 1
ATOM 686 O O . THR A 1 83 ? -7.631 -13.163 19.161 1.00 84.50 83 THR A O 1
ATOM 689 N N . GLU A 1 84 ? -9.474 -13.891 20.213 1.00 85.94 84 GLU A N 1
ATOM 690 C CA . GLU A 1 84 ? -9.978 -14.648 19.066 1.00 85.94 84 GLU A CA 1
ATOM 691 C C . GLU A 1 84 ? -10.346 -13.714 17.903 1.00 85.94 84 GLU A C 1
ATOM 693 O O . GLU A 1 84 ? -10.004 -13.968 16.744 1.00 85.94 84 GLU A O 1
ATOM 698 N N . THR A 1 85 ? -10.992 -12.588 18.214 1.00 84.94 85 THR A N 1
ATOM 699 C CA . THR A 1 85 ? -11.391 -11.577 17.224 1.00 84.94 85 THR A CA 1
ATOM 700 C C . THR A 1 85 ? -10.175 -10.880 16.612 1.00 84.94 85 THR A C 1
ATOM 702 O O . THR A 1 85 ? -10.117 -10.697 15.394 1.00 84.94 85 THR A O 1
ATOM 705 N N . GLY A 1 86 ? -9.167 -10.559 17.426 1.00 85.75 86 GLY A N 1
ATOM 706 C CA . GLY A 1 86 ? -7.907 -9.970 16.979 1.00 85.75 86 GLY A CA 1
ATOM 707 C C . GLY A 1 86 ? -7.137 -10.888 16.030 1.00 85.75 86 GLY A C 1
ATOM 708 O O . GLY A 1 86 ? -6.676 -10.442 14.978 1.00 85.75 86 GLY A O 1
ATOM 709 N N . VAL A 1 87 ? -7.038 -12.183 16.351 1.00 87.25 87 VAL A N 1
ATOM 710 C CA . VAL A 1 87 ? -6.346 -13.160 15.493 1.00 87.25 87 VAL A CA 1
ATOM 711 C C . VAL A 1 87 ? -7.110 -13.377 14.186 1.00 87.25 87 VAL A C 1
ATOM 713 O O . VAL A 1 87 ? -6.503 -13.360 13.114 1.00 87.25 87 VAL A O 1
ATOM 716 N N . LYS A 1 88 ? -8.445 -13.497 14.237 1.00 88.94 88 LYS A N 1
ATOM 717 C CA . LYS A 1 88 ? -9.287 -13.571 13.029 1.00 88.94 88 LYS A CA 1
ATOM 718 C C . LYS A 1 88 ? -9.107 -12.339 12.143 1.00 88.94 88 LYS A C 1
ATOM 720 O O . LYS A 1 88 ? -8.982 -12.478 10.927 1.00 88.94 88 LYS A O 1
ATOM 725 N N . TYR A 1 89 ? -9.050 -11.147 12.737 1.00 88.19 89 TYR A N 1
ATOM 726 C CA . TYR A 1 89 ? -8.804 -9.904 12.008 1.00 88.19 89 TYR A CA 1
ATOM 727 C C . TYR A 1 89 ? -7.435 -9.896 11.320 1.00 88.19 89 TYR A C 1
ATOM 729 O O . TYR A 1 89 ? -7.344 -9.544 10.142 1.00 88.19 89 TYR A O 1
ATOM 737 N N . ALA A 1 90 ? -6.380 -10.312 12.027 1.00 88.88 90 ALA A N 1
ATOM 738 C CA . ALA A 1 90 ? -5.032 -10.396 11.473 1.00 88.88 90 ALA A CA 1
ATOM 739 C C . ALA A 1 90 ? -4.968 -11.380 10.293 1.00 88.88 90 ALA A C 1
ATOM 741 O O . ALA A 1 90 ? -4.462 -11.026 9.229 1.00 88.88 90 ALA A O 1
ATOM 742 N N . MET A 1 91 ? -5.561 -12.569 10.434 1.00 90.00 91 MET A N 1
ATOM 743 C CA . MET A 1 91 ? -5.638 -13.571 9.363 1.00 90.00 91 MET A CA 1
ATOM 744 C C . MET A 1 91 ? -6.423 -13.067 8.147 1.00 90.00 91 MET A C 1
ATOM 746 O O . MET A 1 91 ? -5.992 -13.253 7.010 1.00 90.00 91 MET A O 1
ATOM 750 N N . LEU A 1 92 ? -7.544 -12.374 8.370 1.00 90.25 92 LEU A N 1
ATOM 751 C CA . LEU A 1 92 ? -8.330 -11.780 7.290 1.00 90.25 92 LEU A CA 1
ATOM 752 C C . LEU A 1 92 ? -7.551 -10.670 6.572 1.00 90.25 92 LEU A C 1
ATOM 754 O O . LEU A 1 92 ? -7.602 -10.582 5.349 1.00 90.25 92 LEU A O 1
ATOM 758 N N . CYS A 1 93 ? -6.794 -9.854 7.312 1.00 87.94 93 CYS A N 1
ATOM 759 C CA . CYS A 1 93 ? -5.911 -8.840 6.737 1.00 87.94 93 CYS A CA 1
ATOM 760 C C . CYS A 1 93 ? -4.758 -9.452 5.933 1.00 87.94 93 CYS A C 1
ATOM 762 O O . CYS A 1 93 ? -4.394 -8.890 4.904 1.00 87.94 93 CYS A O 1
ATOM 764 N N . LEU A 1 94 ? -4.196 -10.581 6.376 1.00 89.12 94 LEU A N 1
ATOM 765 C CA . LEU A 1 94 ? -3.167 -11.309 5.630 1.00 89.12 94 LEU A CA 1
ATOM 766 C C . LEU A 1 94 ? -3.728 -11.862 4.319 1.00 89.12 94 LEU A C 1
ATOM 768 O O . LEU A 1 94 ? -3.158 -11.610 3.260 1.00 89.12 94 LEU A O 1
ATOM 772 N N . ALA A 1 95 ? -4.879 -12.538 4.366 1.00 90.38 95 ALA A N 1
ATOM 773 C CA . ALA A 1 95 ? -5.551 -13.049 3.172 1.00 90.38 95 ALA A CA 1
ATOM 774 C C . ALA A 1 95 ? -5.926 -11.916 2.201 1.00 90.38 95 ALA A C 1
ATOM 776 O O . ALA A 1 95 ? -5.650 -12.003 1.006 1.00 90.38 95 ALA A O 1
ATOM 777 N N . ALA A 1 96 ? -6.484 -10.819 2.722 1.00 88.38 96 ALA A N 1
ATOM 778 C CA . ALA A 1 96 ? -6.758 -9.612 1.948 1.00 88.38 96 ALA A CA 1
ATOM 779 C C . ALA A 1 96 ? -5.482 -9.030 1.325 1.00 88.38 96 ALA A C 1
ATOM 781 O O . ALA A 1 96 ? -5.518 -8.600 0.178 1.00 88.38 96 ALA A O 1
ATOM 782 N N . GLY A 1 97 ? -4.360 -9.059 2.050 1.00 86.94 97 GLY A N 1
ATOM 783 C CA . GLY A 1 97 ? -3.037 -8.676 1.562 1.00 86.94 97 GLY A CA 1
ATOM 784 C C . GLY A 1 97 ? -2.612 -9.496 0.345 1.00 86.94 97 GLY A C 1
ATOM 785 O O . GLY A 1 97 ? -2.329 -8.920 -0.703 1.00 86.94 97 GLY A O 1
ATOM 786 N N . PHE A 1 98 ? -2.658 -10.826 0.441 1.00 87.50 98 PHE A N 1
ATOM 787 C CA . PHE A 1 98 ? -2.340 -11.715 -0.681 1.00 87.50 98 PHE A CA 1
ATOM 788 C C . PHE A 1 98 ? -3.234 -11.462 -1.898 1.00 87.50 98 PHE A C 1
ATOM 790 O O . PHE A 1 98 ? -2.730 -11.298 -3.006 1.00 87.50 98 PHE A O 1
ATOM 797 N N . VAL A 1 99 ? -4.550 -11.359 -1.697 1.00 87.12 99 VAL A N 1
ATOM 798 C CA . VAL A 1 99 ? -5.494 -11.065 -2.788 1.00 87.12 99 VAL A CA 1
ATOM 799 C C . VAL A 1 99 ? -5.216 -9.687 -3.394 1.00 87.12 99 VAL A C 1
ATOM 801 O O . VAL A 1 99 ? -5.192 -9.545 -4.612 1.00 87.12 99 VAL A O 1
ATOM 804 N N . SER A 1 100 ? -4.941 -8.676 -2.565 1.00 84.00 100 SER A N 1
ATOM 805 C CA . SER A 1 100 ? -4.618 -7.324 -3.031 1.00 84.00 100 SER A CA 1
ATOM 806 C C . SER A 1 100 ? -3.323 -7.262 -3.837 1.00 84.00 100 SER A C 1
ATOM 808 O O . SER A 1 100 ? -3.269 -6.529 -4.821 1.00 84.00 100 SER A O 1
ATOM 810 N N . ALA A 1 101 ? -2.312 -8.054 -3.465 1.00 81.94 101 ALA A N 1
ATOM 811 C CA . ALA A 1 101 ? -1.061 -8.159 -4.207 1.00 81.94 101 ALA A CA 1
ATOM 812 C C . ALA A 1 101 ? -1.276 -8.819 -5.577 1.00 81.94 101 ALA A C 1
ATOM 814 O O . ALA A 1 101 ? -0.746 -8.335 -6.571 1.00 81.94 101 ALA A O 1
ATOM 815 N N . LEU A 1 102 ? -2.108 -9.866 -5.648 1.00 80.00 102 LEU A N 1
ATOM 816 C CA . LEU A 1 102 ? -2.452 -10.537 -6.907 1.00 80.00 102 LEU A CA 1
ATOM 817 C C . LEU A 1 102 ? -3.288 -9.654 -7.841 1.00 80.00 102 LEU A C 1
ATOM 819 O O . LEU A 1 102 ? -3.104 -9.690 -9.054 1.00 80.00 102 LEU A O 1
ATOM 823 N N . CYS A 1 103 ? -4.213 -8.867 -7.290 1.00 77.50 103 CYS A N 1
ATOM 824 C CA . CYS A 1 103 ? -5.075 -7.984 -8.075 1.00 77.50 103 CYS A CA 1
ATOM 825 C C . CYS A 1 103 ? -4.450 -6.609 -8.366 1.00 77.50 103 CYS A C 1
ATOM 827 O O . CYS A 1 103 ? -5.007 -5.861 -9.165 1.00 77.50 103 CYS A O 1
ATOM 829 N N . GLY A 1 104 ? -3.359 -6.233 -7.689 1.00 69.69 104 GLY A N 1
ATOM 830 C CA . GLY A 1 104 ? -2.772 -4.888 -7.758 1.00 69.69 104 GLY A CA 1
ATOM 831 C C . GLY A 1 104 ? -3.635 -3.781 -7.127 1.00 69.69 104 GLY A C 1
ATOM 832 O O . GLY A 1 104 ? -3.347 -2.597 -7.285 1.00 69.69 104 GLY A O 1
ATOM 833 N N . ILE A 1 105 ? -4.702 -4.136 -6.405 1.00 72.25 105 ILE A N 1
ATOM 834 C CA . ILE A 1 105 ? -5.634 -3.194 -5.770 1.00 72.25 105 ILE A CA 1
ATOM 835 C C . ILE A 1 105 ? -5.207 -3.047 -4.312 1.00 72.25 105 ILE A C 1
ATOM 837 O O . ILE A 1 105 ? -5.568 -3.889 -3.499 1.00 72.25 105 ILE A O 1
ATOM 841 N N . GLY A 1 106 ? -4.431 -2.013 -3.971 1.00 69.19 106 GLY A N 1
ATOM 842 C CA . GLY A 1 106 ? -3.846 -1.827 -2.633 1.00 69.19 106 GLY A CA 1
ATOM 843 C C . GLY A 1 106 ? -4.778 -2.205 -1.464 1.00 69.19 106 GLY A C 1
ATOM 844 O O . GLY A 1 106 ? -5.932 -1.767 -1.391 1.00 69.19 106 GLY A O 1
ATOM 845 N N . GLY A 1 107 ? -4.272 -3.017 -0.526 1.00 74.12 107 GLY A N 1
ATOM 846 C CA . GLY A 1 107 ? -5.064 -3.684 0.522 1.00 74.12 107 GLY A CA 1
ATOM 847 C C . GLY A 1 107 ? -5.781 -2.770 1.530 1.00 74.12 107 GLY A C 1
ATOM 848 O O . GLY A 1 107 ? -6.575 -3.250 2.339 1.00 74.12 107 GLY A O 1
ATOM 849 N N . SER A 1 108 ? -5.561 -1.452 1.483 1.00 81.38 108 SER A N 1
ATOM 850 C CA . SER A 1 108 ? -6.307 -0.455 2.268 1.00 81.38 108 SER A CA 1
ATOM 851 C C . SER A 1 108 ? -7.795 -0.404 1.899 1.00 81.38 108 SER A C 1
ATOM 853 O O . SER A 1 108 ? -8.636 -0.160 2.764 1.00 81.38 108 SER A O 1
ATOM 855 N N . THR A 1 109 ? -8.132 -0.701 0.641 1.00 80.06 109 THR A N 1
ATOM 856 C CA . THR A 1 109 ? -9.514 -0.744 0.133 1.00 80.06 109 THR A CA 1
ATOM 857 C C . THR A 1 109 ? -10.347 -1.850 0.787 1.00 80.06 109 THR A C 1
ATOM 859 O O . THR A 1 109 ? -11.524 -1.645 1.081 1.00 80.06 109 THR A O 1
ATOM 862 N N . ILE A 1 110 ? -9.727 -2.994 1.093 1.00 83.75 110 ILE A N 1
ATOM 863 C CA . ILE A 1 110 ? -10.383 -4.152 1.718 1.00 83.75 110 ILE A CA 1
ATOM 864 C C . ILE A 1 110 ? -10.574 -3.936 3.230 1.00 83.75 110 ILE A C 1
ATOM 866 O O . ILE A 1 110 ? -11.549 -4.410 3.812 1.00 83.75 110 ILE A O 1
ATOM 870 N N . LYS A 1 111 ? -9.686 -3.177 3.886 1.00 82.50 111 LYS A N 1
ATOM 871 C CA . LYS A 1 111 ? -9.750 -2.934 5.341 1.00 82.50 111 LYS A CA 1
ATOM 872 C C . LYS A 1 111 ? -10.942 -2.076 5.768 1.00 82.50 111 LYS A C 1
ATOM 874 O O . LYS A 1 111 ? -11.497 -2.312 6.839 1.00 82.50 111 LYS A O 1
ATOM 879 N N . GLY A 1 112 ? -11.380 -1.140 4.926 1.00 83.06 112 GLY A N 1
ATOM 880 C CA . GLY A 1 112 ? -12.549 -0.291 5.183 1.00 83.06 112 GLY A CA 1
ATOM 881 C C . GLY A 1 112 ? -13.823 -1.072 5.552 1.00 83.06 112 GLY A C 1
ATOM 882 O O . GLY A 1 112 ? -14.341 -0.886 6.656 1.00 83.06 112 GLY A O 1
ATOM 883 N N . PRO A 1 113 ? -14.332 -1.977 4.690 1.00 82.69 113 PRO A N 1
ATOM 884 C CA . PRO A 1 113 ? -15.528 -2.765 4.996 1.00 82.69 113 PRO A CA 1
ATOM 885 C C . PRO A 1 113 ? -15.334 -3.753 6.155 1.00 82.69 113 PRO A C 1
ATOM 887 O O . PRO A 1 113 ? -16.295 -4.029 6.873 1.00 82.69 113 PRO A O 1
ATOM 890 N N . ILE A 1 114 ? -14.117 -4.264 6.378 1.00 84.75 114 ILE A N 1
ATOM 891 C CA . ILE A 1 114 ? -13.825 -5.142 7.523 1.00 84.75 114 ILE A CA 1
ATOM 892 C C . ILE A 1 114 ? -14.016 -4.379 8.840 1.00 84.75 114 ILE A C 1
ATOM 894 O O . ILE A 1 114 ? -14.697 -4.874 9.735 1.00 84.75 114 ILE A O 1
ATOM 898 N N . LEU A 1 115 ? -13.481 -3.159 8.938 1.00 83.12 115 LEU A N 1
ATOM 899 C CA . LEU A 1 115 ? -13.621 -2.318 10.130 1.00 83.12 115 LEU A CA 1
ATOM 900 C C . LEU A 1 115 ? -15.082 -1.941 10.410 1.00 83.12 115 LEU A C 1
ATOM 902 O O . LEU A 1 115 ? -15.506 -1.940 11.564 1.00 83.12 115 LEU A O 1
ATOM 906 N N . LEU A 1 116 ? -15.871 -1.681 9.363 1.00 83.88 116 LEU A N 1
ATOM 907 C CA . LEU A 1 116 ? -17.308 -1.418 9.499 1.00 83.88 116 LEU A CA 1
ATOM 908 C C . LEU A 1 116 ? -18.072 -2.641 10.023 1.00 83.88 116 LEU A C 1
ATOM 910 O O . LEU A 1 116 ? -18.929 -2.498 10.891 1.00 83.88 116 LEU A O 1
ATOM 914 N N . LYS A 1 117 ? -17.744 -3.851 9.545 1.00 83.62 117 LYS A N 1
ATOM 915 C CA . LYS A 1 117 ? -18.349 -5.095 10.054 1.00 83.62 117 LYS A CA 1
ATOM 916 C C . LYS A 1 117 ? -18.019 -5.367 11.522 1.00 83.62 117 LYS A C 1
ATOM 918 O O . LYS A 1 117 ? -18.798 -6.034 12.190 1.00 83.62 117 LYS A O 1
ATOM 923 N N . MET A 1 118 ? -16.895 -4.853 12.014 1.00 79.75 118 MET A N 1
ATOM 924 C CA 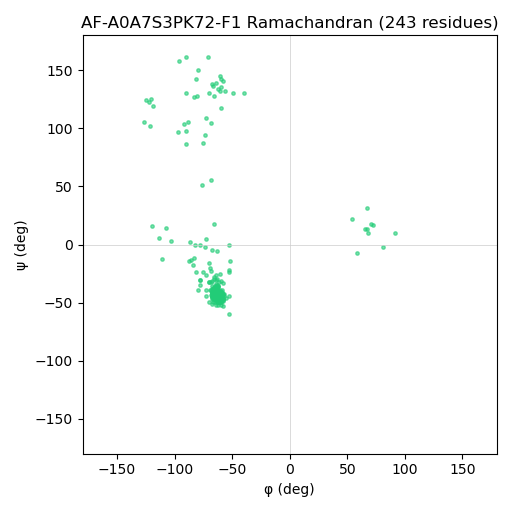. MET A 1 118 ? -16.495 -4.960 13.421 1.00 79.75 118 MET A CA 1
ATOM 925 C C . MET A 1 118 ? -17.159 -3.914 14.326 1.00 79.75 118 MET A C 1
ATOM 927 O O . MET A 1 118 ? -16.912 -3.919 15.526 1.00 79.75 118 MET A O 1
ATOM 931 N N . GLY A 1 119 ? -18.003 -3.035 13.777 1.00 77.19 119 GLY A N 1
ATOM 932 C CA . GLY A 1 119 ? -18.727 -2.022 14.548 1.00 77.19 119 GLY A CA 1
ATOM 933 C C . GLY A 1 119 ? -18.003 -0.680 14.673 1.00 77.19 119 GLY A C 1
ATOM 934 O O . GLY A 1 119 ? -18.457 0.184 15.421 1.00 77.19 119 GLY A O 1
ATOM 935 N N . LEU A 1 120 ? -16.906 -0.453 13.934 1.00 81.12 120 LEU A N 1
ATOM 936 C CA . LEU A 1 120 ? -16.230 0.845 13.950 1.00 81.12 120 LEU A CA 1
ATOM 937 C C . LEU A 1 120 ? -17.115 1.926 13.322 1.00 81.12 120 LEU A C 1
ATOM 939 O O . LEU A 1 120 ? -17.673 1.745 12.238 1.00 81.12 120 LEU A O 1
ATOM 943 N N . HIS A 1 121 ? -17.167 3.095 13.963 1.00 80.81 121 HIS A N 1
ATOM 944 C CA . HIS A 1 121 ? -17.877 4.247 13.420 1.00 80.81 121 HIS A CA 1
ATOM 945 C C . HIS A 1 121 ? -17.357 4.598 12.009 1.00 80.81 121 HIS A C 1
ATOM 947 O O . HIS A 1 121 ? -16.138 4.716 11.821 1.00 80.81 121 HIS A O 1
ATOM 953 N N . PRO A 1 122 ? -18.236 4.823 11.012 1.00 80.12 122 PRO A N 1
ATOM 954 C CA . PRO A 1 122 ? -17.835 4.993 9.615 1.00 80.12 122 PRO A CA 1
ATOM 955 C C . PRO A 1 122 ? -16.856 6.145 9.383 1.00 80.12 122 PRO A C 1
ATOM 957 O O . PRO A 1 122 ? -15.962 6.033 8.544 1.00 80.12 122 PRO A O 1
ATOM 960 N N . THR A 1 123 ? -16.954 7.223 10.163 1.00 82.62 123 THR A N 1
ATOM 961 C CA . THR A 1 123 ? -16.007 8.346 10.087 1.00 82.62 123 THR A CA 1
ATOM 962 C C . THR A 1 123 ? -14.592 7.936 10.496 1.00 82.62 123 THR A C 1
ATOM 964 O O . THR A 1 123 ? -13.630 8.314 9.829 1.00 82.62 123 THR A O 1
ATOM 967 N N . LEU A 1 124 ? -14.455 7.124 11.551 1.00 79.88 124 LEU A N 1
ATOM 968 C CA . LEU A 1 124 ? -13.154 6.643 12.020 1.00 79.88 124 LEU A CA 1
ATOM 969 C C . LEU A 1 124 ? -12.591 5.599 11.055 1.00 79.88 124 LEU A C 1
ATOM 971 O O . LEU A 1 124 ? -11.439 5.707 10.649 1.00 79.88 124 LEU A O 1
ATOM 975 N N . ALA A 1 125 ? -13.422 4.657 10.596 1.00 83.75 125 ALA A N 1
ATOM 976 C CA . ALA A 1 125 ? -13.022 3.648 9.614 1.00 83.75 125 ALA A CA 1
ATOM 977 C C . ALA A 1 125 ? -12.488 4.279 8.317 1.00 83.75 125 ALA A C 1
ATOM 979 O O . ALA A 1 125 ? -11.450 3.859 7.793 1.00 83.75 125 ALA A O 1
ATOM 980 N N . LYS A 1 126 ? -13.158 5.331 7.827 1.00 83.25 126 LYS A N 1
ATOM 981 C CA . LYS A 1 126 ? -12.723 6.106 6.658 1.00 83.25 126 LYS A CA 1
ATOM 982 C C . LYS A 1 126 ? -11.384 6.801 6.913 1.00 83.25 126 LYS A C 1
ATOM 984 O O . LYS A 1 126 ? -10.480 6.669 6.090 1.00 83.25 126 LYS A O 1
ATOM 989 N N . ALA A 1 127 ? -11.236 7.496 8.042 1.00 84.62 127 ALA A N 1
ATOM 990 C CA . ALA A 1 127 ? -10.000 8.200 8.390 1.00 84.62 127 ALA A CA 1
ATOM 991 C C . ALA A 1 127 ? -8.805 7.240 8.528 1.00 84.62 127 ALA A C 1
ATOM 993 O O . ALA A 1 127 ? -7.750 7.473 7.940 1.00 84.62 127 ALA A O 1
ATOM 994 N N . THR A 1 128 ? -8.987 6.117 9.228 1.00 86.25 128 THR A N 1
ATOM 995 C CA . THR A 1 128 ? -7.956 5.086 9.403 1.00 86.25 128 THR A CA 1
ATOM 996 C C . THR A 1 128 ? -7.542 4.463 8.073 1.00 86.25 128 THR A C 1
ATOM 998 O O . THR A 1 128 ? -6.349 4.316 7.813 1.00 86.25 128 THR A O 1
ATOM 1001 N N . SER A 1 129 ? -8.501 4.142 7.200 1.00 86.56 129 SER A N 1
ATOM 1002 C CA . SER A 1 129 ? -8.204 3.553 5.887 1.00 86.56 129 SER A CA 1
ATOM 1003 C C . SER A 1 129 ? -7.427 4.522 4.991 1.00 86.56 129 SER A C 1
ATOM 1005 O O . SER A 1 129 ? -6.500 4.106 4.300 1.00 86.56 129 SER A O 1
ATOM 1007 N N . GLN A 1 130 ? -7.755 5.820 5.037 1.00 87.62 130 GLN A N 1
ATOM 1008 C CA . GLN A 1 130 ? -7.026 6.859 4.301 1.00 87.62 130 GLN A CA 1
ATOM 1009 C C . GLN A 1 130 ? -5.606 7.062 4.841 1.00 87.62 130 GLN A C 1
ATOM 1011 O O . GLN A 1 130 ? -4.673 7.189 4.054 1.00 87.62 130 GLN A O 1
ATOM 1016 N N . PHE A 1 131 ? -5.424 7.034 6.163 1.00 87.19 131 PHE A N 1
ATOM 1017 C CA . PHE A 1 131 ? -4.096 7.101 6.775 1.00 87.19 131 PHE A CA 1
ATOM 1018 C C . PHE A 1 131 ? -3.221 5.900 6.385 1.00 87.19 131 PHE A C 1
ATOM 1020 O O . PHE A 1 131 ? -2.068 6.073 5.993 1.00 87.19 131 PHE A O 1
ATOM 1027 N N . MET A 1 132 ? -3.784 4.686 6.423 1.00 86.25 132 MET A N 1
ATOM 1028 C CA . MET A 1 132 ? -3.086 3.479 5.969 1.00 86.25 132 MET A CA 1
ATOM 1029 C C . MET A 1 132 ? -2.722 3.566 4.484 1.00 86.25 132 MET A C 1
ATOM 1031 O O . MET A 1 132 ? -1.588 3.270 4.124 1.00 86.25 132 MET A O 1
ATOM 1035 N N . LEU A 1 133 ? -3.656 4.013 3.635 1.00 88.06 133 LEU A N 1
ATOM 1036 C CA . LEU A 1 133 ? -3.407 4.206 2.206 1.00 88.06 133 LEU A CA 1
ATOM 1037 C C . LEU A 1 133 ? -2.244 5.176 1.965 1.00 88.06 133 LEU A C 1
ATOM 1039 O O . LEU A 1 133 ? -1.349 4.850 1.195 1.00 88.06 133 LEU A O 1
ATOM 1043 N N . LEU A 1 134 ? -2.231 6.331 2.639 1.00 88.19 134 LEU A N 1
ATOM 1044 C CA . LEU A 1 134 ? -1.166 7.324 2.489 1.00 88.19 134 LEU A CA 1
ATOM 1045 C C . LEU A 1 134 ? 0.205 6.742 2.856 1.00 88.19 134 LEU A C 1
ATOM 1047 O O . LEU A 1 134 ? 1.169 6.933 2.120 1.00 88.19 134 LEU A O 1
ATOM 1051 N N . SER A 1 135 ? 0.283 6.005 3.966 1.00 84.88 135 SER A N 1
ATOM 1052 C CA . SER A 1 135 ? 1.536 5.389 4.408 1.00 84.88 135 SER A CA 1
ATOM 1053 C C . SER A 1 135 ? 2.037 4.331 3.421 1.00 84.88 135 SER A C 1
ATOM 1055 O O . SER A 1 135 ? 3.213 4.348 3.063 1.00 84.88 135 SER A O 1
ATOM 1057 N N . THR A 1 136 ? 1.158 3.456 2.921 1.00 84.44 136 THR A N 1
ATOM 1058 C CA . THR A 1 136 ? 1.537 2.426 1.942 1.00 84.44 136 THR A CA 1
ATOM 1059 C C . THR A 1 136 ? 1.953 3.037 0.607 1.00 84.44 136 THR A C 1
ATOM 1061 O O . THR A 1 136 ? 3.008 2.688 0.090 1.00 84.44 136 THR A O 1
ATOM 1064 N N . VAL A 1 137 ? 1.177 3.984 0.067 1.00 86.69 137 VAL A N 1
ATOM 1065 C CA . VAL A 1 137 ? 1.492 4.625 -1.221 1.00 86.69 137 VAL A CA 1
ATOM 1066 C C . VAL A 1 137 ? 2.779 5.440 -1.125 1.00 86.69 137 VAL A C 1
ATOM 1068 O O . VAL A 1 137 ? 3.579 5.411 -2.053 1.00 86.69 137 VAL A O 1
ATOM 1071 N N . SER A 1 138 ? 3.028 6.111 0.004 1.00 88.31 138 SER A N 1
ATOM 1072 C CA . SER A 1 138 ? 4.296 6.807 0.232 1.00 88.31 138 SER A CA 1
ATOM 1073 C C . SER A 1 138 ? 5.486 5.847 0.270 1.00 88.31 138 SER A C 1
ATOM 1075 O O . SER A 1 138 ? 6.537 6.192 -0.261 1.00 88.31 138 SER A O 1
ATOM 1077 N N . ALA A 1 139 ? 5.341 4.666 0.883 1.00 85.06 139 ALA A N 1
ATOM 1078 C CA . ALA A 1 139 ? 6.411 3.672 0.937 1.00 85.06 139 ALA A CA 1
ATOM 1079 C C . ALA A 1 139 ? 6.699 3.104 -0.458 1.00 85.06 139 ALA A C 1
ATOM 1081 O O . ALA A 1 139 ? 7.851 3.075 -0.878 1.00 85.06 139 ALA A O 1
ATOM 1082 N N . SER A 1 140 ? 5.652 2.735 -1.204 1.00 83.38 140 SER A N 1
ATOM 1083 C CA . SER A 1 140 ? 5.787 2.239 -2.576 1.00 83.38 140 SER A CA 1
ATOM 1084 C C . SER A 1 140 ? 6.374 3.292 -3.516 1.00 83.38 140 SER A C 1
ATOM 1086 O O . SER A 1 140 ? 7.270 2.980 -4.288 1.00 83.38 140 SER A O 1
ATOM 1088 N N . ALA A 1 141 ? 5.931 4.551 -3.437 1.00 84.25 141 ALA A N 1
ATOM 1089 C CA . ALA A 1 141 ? 6.482 5.631 -4.257 1.00 84.25 141 ALA A CA 1
ATOM 1090 C C . ALA A 1 141 ? 7.982 5.833 -4.003 1.00 84.25 141 ALA A C 1
ATOM 1092 O O . ALA A 1 141 ? 8.754 6.022 -4.939 1.00 84.25 141 ALA A O 1
ATOM 1093 N N . LEU A 1 142 ? 8.397 5.755 -2.737 1.00 81.56 142 LEU A N 1
ATOM 1094 C CA . LEU A 1 142 ? 9.795 5.865 -2.349 1.00 81.56 142 LEU A CA 1
ATOM 1095 C C . LEU A 1 142 ? 10.612 4.653 -2.808 1.00 81.56 142 LEU A C 1
ATOM 1097 O O . LEU A 1 142 ? 11.721 4.829 -3.295 1.00 81.56 142 LEU A O 1
ATOM 1101 N N . GLN A 1 143 ? 10.048 3.449 -2.730 1.00 79.19 143 GLN A N 1
ATOM 1102 C CA . GLN A 1 143 ? 10.658 2.238 -3.276 1.00 79.19 143 GLN A CA 1
ATOM 1103 C C . GLN A 1 143 ? 10.894 2.363 -4.790 1.00 79.19 143 GLN A C 1
ATOM 1105 O O . GLN A 1 143 ? 12.019 2.177 -5.241 1.00 79.19 143 GLN A O 1
ATOM 1110 N N . PHE A 1 144 ? 9.883 2.780 -5.558 1.00 76.94 144 PHE A N 1
ATOM 1111 C CA . PHE A 1 144 ? 10.016 3.005 -7.004 1.00 76.94 144 PHE A CA 1
ATOM 1112 C C . PHE A 1 144 ? 11.024 4.096 -7.357 1.00 76.94 144 PHE A C 1
ATOM 1114 O O . PHE A 1 144 ? 11.728 4.002 -8.364 1.00 76.94 144 PHE A O 1
ATOM 1121 N N . TYR A 1 145 ? 11.087 5.143 -6.534 1.00 77.75 145 TYR A N 1
ATOM 1122 C CA . TYR A 1 145 ? 12.063 6.209 -6.693 1.00 77.75 145 TYR A CA 1
ATOM 1123 C C . TYR A 1 145 ? 13.492 5.701 -6.465 1.00 77.75 145 TYR A C 1
ATOM 1125 O O . TYR A 1 145 ? 14.378 5.995 -7.263 1.00 77.75 145 TYR A O 1
ATOM 1133 N N . LEU A 1 146 ? 13.711 4.908 -5.411 1.00 73.44 146 LEU A N 1
ATOM 1134 C CA . LEU A 1 146 ? 15.015 4.317 -5.093 1.00 73.44 146 LEU A CA 1
ATOM 1135 C C . LEU A 1 146 ? 15.478 3.312 -6.151 1.00 73.44 146 LEU A C 1
ATOM 1137 O O . LEU A 1 146 ? 16.658 3.275 -6.490 1.00 73.44 146 LEU A O 1
ATOM 1141 N N . GLU A 1 147 ? 14.550 2.533 -6.699 1.00 69.44 147 GLU A N 1
ATOM 1142 C CA . GLU A 1 147 ? 14.814 1.583 -7.781 1.00 69.44 147 GLU A CA 1
ATOM 1143 C C . GLU A 1 147 ? 15.121 2.283 -9.120 1.00 69.44 147 GLU A C 1
ATOM 1145 O O . GLU A 1 147 ? 15.694 1.689 -10.032 1.00 69.44 147 GLU A O 1
ATOM 1150 N N . GLY A 1 148 ? 14.796 3.576 -9.242 1.00 68.81 148 GLY A N 1
ATOM 1151 C CA . GLY A 1 148 ? 15.009 4.358 -10.460 1.00 68.81 148 GLY A CA 1
ATOM 1152 C C . GLY A 1 148 ? 14.054 3.987 -11.599 1.00 68.81 148 GLY A C 1
ATOM 1153 O O . GLY A 1 148 ? 14.306 4.348 -12.749 1.00 68.81 148 GLY A O 1
ATOM 1154 N N . ALA A 1 149 ? 12.956 3.291 -11.289 1.00 67.19 149 ALA A N 1
ATOM 1155 C CA . ALA A 1 149 ? 11.969 2.832 -12.266 1.00 67.19 149 ALA A CA 1
ATOM 1156 C C . ALA A 1 149 ? 11.163 3.986 -12.892 1.00 67.19 149 ALA A C 1
ATOM 1158 O O . ALA A 1 149 ? 10.574 3.827 -13.961 1.00 67.19 149 ALA A O 1
ATOM 1159 N N . VAL A 1 150 ? 11.129 5.156 -12.240 1.00 67.19 150 VAL A N 1
ATOM 1160 C CA . VAL A 1 150 ? 10.348 6.315 -12.688 1.00 67.19 150 VAL A CA 1
ATOM 1161 C C . VAL A 1 150 ? 11.249 7.546 -12.838 1.00 67.19 150 VAL A C 1
ATOM 1163 O O . VAL A 1 150 ? 11.892 7.945 -11.865 1.00 67.19 150 VAL A O 1
ATOM 1166 N N . PRO A 1 151 ? 11.281 8.199 -14.017 1.00 77.19 151 PRO A N 1
ATOM 1167 C CA . PRO A 1 151 ? 11.987 9.464 -14.180 1.00 77.19 151 PRO A CA 1
ATOM 1168 C C . PRO A 1 151 ? 11.380 10.552 -13.267 1.00 77.19 151 PRO A C 1
ATOM 1170 O O . PRO A 1 151 ? 10.154 10.713 -13.232 1.00 77.19 151 PRO A O 1
ATOM 1173 N N . PRO A 1 152 ? 12.209 11.330 -12.542 1.00 77.06 152 PRO A N 1
ATOM 1174 C CA . PRO A 1 152 ? 11.743 12.237 -11.487 1.00 77.06 152 PRO A CA 1
ATOM 1175 C C . PRO A 1 152 ? 10.828 13.358 -12.003 1.00 77.06 152 PRO A C 1
ATOM 1177 O O . PRO A 1 152 ? 9.932 13.803 -11.287 1.00 77.06 152 PRO A O 1
ATOM 1180 N N . GLU A 1 153 ? 11.008 13.783 -13.255 1.00 82.75 153 GLU A N 1
ATOM 1181 C CA . GLU A 1 153 ? 10.201 14.828 -13.896 1.00 82.75 153 GLU A CA 1
ATOM 1182 C C . GLU A 1 153 ? 8.736 14.401 -14.052 1.00 82.75 153 GLU A C 1
ATOM 1184 O O . GLU A 1 153 ? 7.817 15.117 -13.652 1.00 82.75 153 GLU A O 1
ATOM 1189 N N . TYR A 1 154 ? 8.512 13.185 -14.554 1.00 81.31 154 TYR A N 1
ATOM 1190 C CA . TYR A 1 154 ? 7.171 12.629 -14.706 1.00 81.31 154 TYR A CA 1
ATOM 1191 C C . TYR A 1 154 ? 6.539 12.333 -13.347 1.00 81.31 154 TYR A C 1
ATOM 1193 O O . TYR A 1 154 ? 5.359 12.623 -13.148 1.00 81.31 154 TYR A O 1
ATOM 1201 N N . ALA A 1 155 ? 7.321 11.822 -12.389 1.00 82.75 155 ALA A N 1
ATOM 1202 C CA . ALA A 1 155 ? 6.842 11.590 -11.029 1.00 82.75 155 ALA A CA 1
ATOM 1203 C C . ALA A 1 155 ? 6.290 12.878 -10.390 1.00 82.75 155 ALA A C 1
ATOM 1205 O O . ALA A 1 155 ? 5.205 12.858 -9.808 1.00 82.75 155 ALA A O 1
ATOM 1206 N N . ALA A 1 156 ? 6.988 14.008 -10.550 1.00 85.88 156 ALA A N 1
ATOM 1207 C CA . ALA A 1 156 ? 6.547 15.301 -10.031 1.00 85.88 156 ALA A CA 1
ATOM 1208 C C . ALA A 1 156 ? 5.256 15.799 -10.704 1.00 85.88 156 ALA A C 1
ATOM 1210 O O . ALA A 1 156 ? 4.339 16.257 -10.018 1.00 85.88 156 ALA A O 1
ATOM 1211 N N . ILE A 1 157 ? 5.144 15.669 -12.030 1.00 88.69 157 ILE A N 1
ATOM 1212 C CA . ILE A 1 157 ? 3.937 16.065 -12.772 1.00 88.69 157 ILE A CA 1
ATOM 1213 C C . ILE A 1 157 ? 2.733 15.228 -12.323 1.00 88.69 157 ILE A C 1
ATOM 1215 O O . ILE A 1 157 ? 1.692 15.786 -11.969 1.00 88.69 157 ILE A O 1
ATOM 1219 N N . PHE A 1 158 ? 2.874 13.900 -12.271 1.00 86.94 158 PHE A N 1
ATOM 1220 C CA . PHE A 1 158 ? 1.798 13.015 -11.822 1.00 86.94 158 PHE A CA 1
ATOM 1221 C C . PHE A 1 158 ? 1.412 13.263 -10.366 1.00 86.94 158 PHE A C 1
ATOM 1223 O O . PHE A 1 158 ? 0.227 13.224 -10.040 1.00 86.94 158 PHE A O 1
ATOM 1230 N N . PHE A 1 159 ? 2.375 13.579 -9.500 1.00 88.69 159 PHE A N 1
ATOM 1231 C CA . PHE A 1 159 ? 2.104 13.955 -8.117 1.00 88.69 159 PHE A CA 1
ATOM 1232 C C . PHE A 1 159 ? 1.249 15.229 -8.024 1.00 88.69 159 PHE A C 1
ATOM 1234 O O . PHE A 1 159 ? 0.234 15.242 -7.326 1.00 88.69 159 PHE A O 1
ATOM 1241 N N . CYS A 1 160 ? 1.593 16.275 -8.782 1.00 91.62 160 CYS A N 1
ATOM 1242 C CA . CYS A 1 160 ? 0.812 17.513 -8.840 1.00 91.62 160 CYS A CA 1
ATOM 1243 C C . CYS A 1 160 ? -0.611 17.278 -9.369 1.00 91.62 160 CYS A C 1
ATOM 1245 O O . CYS A 1 160 ? -1.579 17.753 -8.770 1.00 91.62 160 CYS A O 1
ATOM 1247 N N . ILE A 1 161 ? -0.751 16.505 -10.451 1.00 93.44 161 ILE A N 1
ATOM 1248 C CA . ILE A 1 161 ? -2.058 16.138 -11.016 1.00 93.44 161 ILE A CA 1
ATOM 1249 C C . ILE A 1 161 ? -2.875 15.341 -9.994 1.00 93.44 161 ILE A C 1
ATOM 1251 O O . ILE A 1 161 ? -4.056 15.623 -9.805 1.00 93.44 161 ILE A O 1
ATOM 1255 N N . ALA A 1 162 ? -2.260 14.386 -9.293 1.00 89.50 162 ALA A N 1
ATOM 1256 C CA . ALA A 1 162 ? -2.931 13.570 -8.288 1.00 89.50 162 ALA A CA 1
ATOM 1257 C C . ALA A 1 162 ? -3.434 14.403 -7.101 1.00 89.50 162 ALA A C 1
ATOM 1259 O O . ALA A 1 162 ? -4.552 14.177 -6.630 1.00 89.50 162 ALA A O 1
ATOM 1260 N N . ILE A 1 163 ? -2.657 15.389 -6.637 1.00 91.88 163 ILE A N 1
ATOM 1261 C CA . ILE A 1 163 ? -3.095 16.324 -5.591 1.00 91.88 163 ILE A CA 1
ATOM 1262 C C . ILE A 1 163 ? -4.273 17.158 -6.087 1.00 91.88 163 ILE A C 1
ATOM 1264 O O . ILE A 1 163 ? -5.307 17.195 -5.418 1.00 91.88 163 ILE A O 1
ATOM 1268 N N . ALA A 1 164 ? -4.144 17.789 -7.257 1.00 94.75 164 ALA A N 1
ATOM 1269 C CA . ALA A 1 164 ? -5.203 18.618 -7.823 1.00 94.75 164 ALA A CA 1
ATOM 1270 C C . ALA A 1 164 ? -6.499 17.812 -8.001 1.00 94.75 164 ALA A C 1
ATOM 1272 O O . ALA A 1 164 ? -7.551 18.211 -7.505 1.00 94.75 164 ALA A O 1
ATOM 1273 N N . ALA A 1 165 ? -6.412 16.623 -8.601 1.00 91.81 165 ALA A N 1
ATOM 1274 C CA . ALA A 1 165 ? -7.544 15.723 -8.788 1.00 91.81 165 ALA A CA 1
ATOM 1275 C C . ALA A 1 165 ? -8.161 15.267 -7.456 1.00 91.81 165 ALA A C 1
ATOM 1277 O O . ALA A 1 165 ? -9.384 15.227 -7.332 1.00 91.81 165 ALA A O 1
ATOM 1278 N N . SER A 1 166 ? -7.345 14.965 -6.441 1.00 89.56 166 SER A N 1
ATOM 1279 C CA . SER A 1 166 ? -7.836 14.549 -5.120 1.00 89.56 166 SER A CA 1
ATOM 1280 C C . SER A 1 166 ? -8.583 15.672 -4.406 1.00 89.56 166 SER A C 1
ATOM 1282 O O . SER A 1 166 ? -9.639 15.428 -3.823 1.00 89.56 166 SER A O 1
ATOM 1284 N N . VAL A 1 167 ? -8.060 16.901 -4.463 1.00 92.69 167 VAL A N 1
ATOM 1285 C CA . VAL A 1 167 ? -8.695 18.082 -3.863 1.00 92.69 167 VAL A CA 1
ATOM 1286 C C . VAL A 1 167 ? -9.988 18.419 -4.601 1.00 92.69 167 VAL A C 1
ATOM 1288 O O . VAL A 1 167 ? -11.036 18.514 -3.964 1.00 92.69 167 VAL A O 1
ATOM 1291 N N . CYS A 1 168 ? -9.944 18.520 -5.933 1.00 93.31 168 CYS A N 1
ATOM 1292 C CA . CYS A 1 168 ? -11.124 18.786 -6.756 1.00 93.31 168 CYS A CA 1
ATOM 1293 C C . CYS A 1 168 ? -12.192 17.696 -6.595 1.00 93.31 168 CYS A C 1
ATOM 1295 O O . CYS A 1 168 ? -13.371 18.012 -6.475 1.00 93.31 168 CYS A O 1
ATOM 1297 N N . GLY A 1 169 ? -11.791 16.424 -6.543 1.00 88.88 169 GLY A N 1
ATOM 1298 C CA . GLY A 1 169 ? -12.696 15.293 -6.363 1.00 88.88 169 GLY A CA 1
ATOM 1299 C C . GLY A 1 169 ? -13.371 15.295 -4.994 1.00 88.88 169 GLY A C 1
ATOM 1300 O O . GLY A 1 169 ? -14.588 15.144 -4.919 1.00 88.88 169 GLY A O 1
ATOM 1301 N N . LYS A 1 170 ? -12.615 15.518 -3.908 1.00 87.31 170 LYS A N 1
ATOM 1302 C CA . LYS A 1 170 ? -13.203 15.628 -2.563 1.00 87.31 170 LYS A CA 1
ATOM 1303 C C . LYS A 1 170 ? -14.161 16.807 -2.470 1.00 87.31 170 LYS A C 1
ATOM 1305 O O . LYS A 1 170 ? -15.311 16.614 -2.098 1.00 87.31 170 LYS A O 1
ATOM 1310 N N . TYR A 1 171 ? -13.698 17.990 -2.867 1.00 90.00 171 TYR A N 1
ATOM 1311 C CA . TYR A 1 171 ? -14.496 19.208 -2.804 1.00 90.00 171 TYR A CA 1
ATOM 1312 C C . TYR A 1 171 ? -15.761 19.107 -3.665 1.00 90.00 171 TYR A C 1
ATOM 1314 O O . TYR A 1 171 ? -16.841 19.478 -3.221 1.00 90.00 171 TYR A O 1
ATOM 1322 N N . GLY A 1 172 ? -15.658 18.530 -4.866 1.00 87.56 172 GLY A N 1
ATOM 1323 C CA . GLY A 1 172 ? -16.804 18.303 -5.743 1.00 87.56 172 GLY A CA 1
ATOM 1324 C C . GLY A 1 172 ? -17.827 17.325 -5.159 1.00 87.56 172 GLY A C 1
ATOM 1325 O O . GLY A 1 172 ? -19.027 17.572 -5.257 1.00 87.56 172 GLY A O 1
ATOM 1326 N N . ILE A 1 173 ? -17.375 16.240 -4.520 1.00 85.12 173 ILE A N 1
ATOM 1327 C CA . ILE A 1 173 ? -18.272 15.283 -3.854 1.00 85.12 173 ILE A CA 1
ATOM 1328 C C . ILE A 1 173 ? -18.947 15.928 -2.643 1.00 85.12 173 ILE A C 1
ATOM 1330 O O . ILE A 1 173 ? -20.155 15.767 -2.485 1.00 85.12 173 ILE A O 1
ATOM 1334 N N . ASP A 1 174 ? -18.198 16.657 -1.817 1.00 83.75 174 ASP A N 1
ATOM 1335 C CA . ASP A 1 174 ? -18.740 17.309 -0.624 1.00 83.75 174 ASP A CA 1
ATOM 1336 C C . ASP A 1 174 ? -19.785 18.371 -1.021 1.00 83.75 174 ASP A C 1
ATOM 1338 O O . ASP A 1 174 ? -20.911 18.331 -0.525 1.00 83.75 174 ASP A O 1
ATOM 1342 N N . LEU A 1 175 ? -19.495 19.206 -2.030 1.00 85.38 175 LEU A N 1
ATOM 1343 C CA . LEU A 1 175 ? -20.464 20.154 -2.597 1.00 85.38 175 LEU A CA 1
ATOM 1344 C C . LEU A 1 175 ? -21.713 19.468 -3.163 1.00 85.38 175 LEU A C 1
ATOM 1346 O O . LEU A 1 175 ? -22.825 19.971 -3.008 1.00 85.38 175 LEU A O 1
ATOM 1350 N N . TYR A 1 176 ? -21.552 18.333 -3.845 1.00 84.00 176 TYR A N 1
ATOM 1351 C CA . TYR A 1 176 ? -22.678 17.605 -4.422 1.00 84.00 176 TYR A CA 1
ATOM 1352 C C . TYR A 1 176 ? -23.580 16.999 -3.339 1.00 84.00 176 TYR A C 1
ATOM 1354 O O . TYR A 1 176 ? -24.806 17.077 -3.426 1.00 84.00 176 TYR A O 1
ATOM 1362 N N . VAL A 1 177 ? -22.978 16.405 -2.306 1.00 83.75 177 VAL A N 1
ATOM 1363 C CA . VAL A 1 177 ? -23.701 15.789 -1.189 1.00 83.75 177 VAL A CA 1
ATOM 1364 C C . VAL A 1 177 ? -24.450 16.848 -0.380 1.00 83.75 177 VAL A C 1
ATOM 1366 O O . VAL A 1 177 ? -25.635 16.657 -0.105 1.00 83.75 177 VAL A O 1
ATOM 1369 N N . GLU A 1 178 ? -23.797 17.965 -0.052 1.00 80.00 178 GLU A N 1
ATOM 1370 C CA . GLU A 1 178 ? -24.389 19.055 0.733 1.00 80.00 178 GLU A CA 1
ATOM 1371 C C . GLU A 1 178 ? -25.415 19.870 -0.066 1.00 80.00 178 GLU A C 1
ATOM 1373 O O . GLU A 1 178 ? -26.466 20.224 0.465 1.00 80.00 178 GLU A O 1
ATOM 1378 N N . GLY A 1 179 ? -25.152 20.133 -1.350 1.00 79.81 179 GLY A N 1
ATOM 1379 C CA . GLY A 1 179 ? -26.010 20.964 -2.196 1.00 79.81 179 GLY A CA 1
ATOM 1380 C C . GLY A 1 179 ? -27.268 20.263 -2.717 1.00 79.81 179 GLY A C 1
ATOM 1381 O O . GLY A 1 179 ? -28.313 20.899 -2.833 1.00 79.81 179 GLY A O 1
ATOM 1382 N N . TYR A 1 180 ? -27.197 18.961 -3.018 1.00 73.69 180 TYR A N 1
ATOM 1383 C CA . TYR A 1 180 ? -28.300 18.211 -3.643 1.00 73.69 180 TYR A CA 1
ATOM 1384 C C . TYR A 1 180 ? -28.920 17.134 -2.736 1.00 73.69 180 TYR A C 1
ATOM 1386 O O . TYR A 1 180 ? -29.769 16.365 -3.189 1.00 73.69 180 TYR A O 1
ATOM 1394 N N . GLY A 1 181 ? -28.516 17.047 -1.462 1.00 71.94 181 GLY A N 1
ATOM 1395 C CA . GLY A 1 181 ? -29.027 16.039 -0.522 1.00 71.94 181 GLY A CA 1
ATOM 1396 C C . GLY A 1 181 ? -28.612 14.606 -0.880 1.00 71.94 181 GLY A C 1
ATOM 1397 O O . GLY A 1 181 ? -29.358 13.650 -0.648 1.00 71.94 181 GLY A O 1
ATOM 1398 N N . GLY A 1 182 ? -27.436 14.448 -1.494 1.00 65.56 182 GLY A N 1
ATOM 1399 C CA . GLY A 1 182 ? -26.939 13.169 -1.997 1.00 65.56 182 GLY A CA 1
ATOM 1400 C C . GLY A 1 182 ? -26.693 12.138 -0.887 1.00 65.56 182 GLY A C 1
ATOM 1401 O O . GLY A 1 182 ? -26.147 12.441 0.171 1.00 65.56 182 GLY A O 1
ATOM 1402 N N . ARG A 1 183 ? -27.063 10.874 -1.127 1.00 71.12 183 ARG A N 1
ATOM 1403 C CA . ARG A 1 183 ? -26.785 9.763 -0.199 1.00 71.12 183 ARG A CA 1
ATOM 1404 C C . ARG A 1 183 ? -25.338 9.271 -0.329 1.00 71.12 183 ARG A C 1
ATOM 1406 O O . ARG A 1 183 ? -24.773 9.252 -1.418 1.00 71.12 183 ARG A O 1
ATOM 1413 N N . GLN A 1 184 ? -24.775 8.751 0.768 1.00 66.69 184 GLN A N 1
ATOM 1414 C CA . GLN A 1 184 ? -23.441 8.113 0.807 1.00 66.69 184 GLN A CA 1
ATOM 1415 C C . GLN A 1 184 ? -23.256 6.998 -0.250 1.00 66.69 184 GLN A C 1
ATOM 1417 O O . GLN A 1 184 ? -22.133 6.717 -0.664 1.00 66.69 184 GLN A O 1
ATOM 1422 N N . SER A 1 185 ? -24.347 6.389 -0.730 1.00 73.44 185 SER A N 1
ATOM 1423 C CA . SER A 1 185 ? -24.346 5.370 -1.788 1.00 73.44 185 SER A CA 1
ATOM 1424 C C . SER A 1 185 ? -23.777 5.855 -3.127 1.00 73.44 185 SER A C 1
ATOM 1426 O O . SER A 1 185 ? -23.258 5.041 -3.887 1.00 73.44 185 SER A O 1
ATOM 1428 N N . THR A 1 186 ? -23.821 7.161 -3.414 1.00 74.50 186 THR A N 1
ATOM 1429 C CA . THR A 1 186 ? -23.304 7.723 -4.674 1.00 74.50 186 THR A CA 1
ATOM 1430 C C . THR A 1 186 ? -21.795 7.509 -4.821 1.00 74.50 186 THR A C 1
ATOM 1432 O O . THR A 1 186 ? -21.314 7.224 -5.915 1.00 74.50 186 THR A O 1
ATOM 1435 N N . ILE A 1 187 ? -21.045 7.552 -3.714 1.00 76.69 187 ILE A N 1
ATOM 1436 C CA . ILE A 1 187 ? -19.592 7.323 -3.713 1.00 76.69 187 ILE A CA 1
ATOM 1437 C C . ILE A 1 187 ? -19.275 5.886 -4.139 1.00 76.69 187 ILE A C 1
ATOM 1439 O O . ILE A 1 187 ? -18.383 5.663 -4.951 1.00 76.69 187 ILE A O 1
ATOM 1443 N N . VAL A 1 188 ? -20.027 4.910 -3.620 1.00 76.19 188 VAL A N 1
ATOM 1444 C CA . VAL A 1 188 ? -19.833 3.490 -3.947 1.00 76.19 188 VAL A CA 1
ATOM 1445 C C . VAL A 1 188 ? -20.146 3.228 -5.420 1.00 76.19 188 VAL A C 1
ATOM 1447 O O . VAL A 1 188 ? -19.411 2.494 -6.074 1.00 76.19 188 VAL A O 1
ATOM 1450 N N . TYR A 1 189 ? -21.188 3.868 -5.960 1.00 80.25 189 TYR A N 1
ATOM 1451 C CA . TYR A 1 189 ? -21.549 3.738 -7.372 1.00 80.25 189 TYR A CA 1
ATOM 1452 C C . TYR A 1 189 ? -20.474 4.313 -8.307 1.00 80.25 189 TYR A C 1
ATOM 1454 O O . TYR A 1 189 ? -20.110 3.670 -9.289 1.00 80.25 189 TYR A O 1
ATOM 1462 N N . LEU A 1 190 ? -19.906 5.478 -7.973 1.00 82.12 190 LEU A N 1
ATOM 1463 C CA . LEU A 1 190 ? -18.776 6.062 -8.710 1.00 82.12 190 LEU A CA 1
ATOM 1464 C C . LEU A 1 190 ? -17.549 5.142 -8.701 1.00 82.12 190 LEU A C 1
ATOM 1466 O O . LEU A 1 190 ? -16.917 4.939 -9.736 1.00 82.12 190 LEU A O 1
ATOM 1470 N N . LEU A 1 191 ? -17.237 4.552 -7.546 1.00 79.25 191 LEU A N 1
ATOM 1471 C CA . LEU A 1 191 ? -16.122 3.617 -7.390 1.00 79.25 191 LEU A CA 1
ATOM 1472 C C . LEU A 1 191 ? -16.339 2.335 -8.205 1.00 79.25 191 LEU A C 1
ATOM 1474 O O . LEU A 1 191 ? -15.422 1.865 -8.873 1.00 79.25 191 LEU A O 1
ATOM 1478 N N . ALA A 1 192 ? -17.562 1.799 -8.196 1.00 81.12 192 ALA A N 1
ATOM 1479 C CA . ALA A 1 192 ? -17.932 0.640 -9.001 1.00 81.12 192 ALA A CA 1
ATOM 1480 C C . ALA A 1 192 ? -17.803 0.934 -10.503 1.00 81.12 192 ALA A C 1
ATOM 1482 O O . ALA A 1 192 ? -17.204 0.144 -11.231 1.00 81.12 192 ALA A O 1
ATOM 1483 N N . TRP A 1 193 ? -18.298 2.089 -10.957 1.00 87.75 193 TRP A N 1
ATOM 1484 C CA . TRP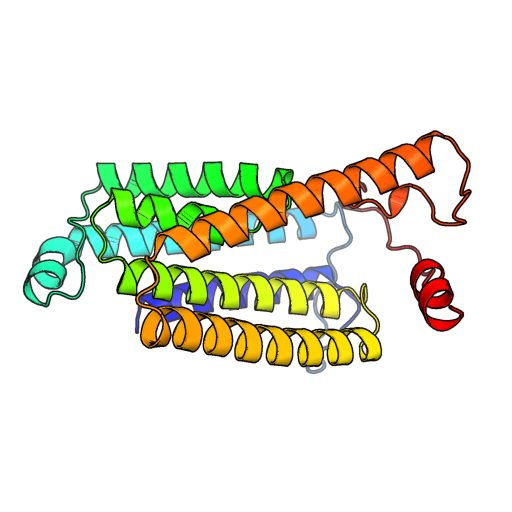 A 1 193 ? -18.165 2.510 -12.352 1.00 87.75 193 TRP A CA 1
ATOM 1485 C C . TRP A 1 193 ? -16.699 2.660 -12.772 1.00 87.75 193 TRP A C 1
ATOM 1487 O O . TRP A 1 193 ? -16.311 2.165 -13.827 1.00 87.75 193 TRP A O 1
ATOM 1497 N N . TYR A 1 194 ? -15.865 3.265 -11.922 1.00 85.19 194 TYR A N 1
ATOM 1498 C CA . TYR A 1 194 ? -14.423 3.366 -12.151 1.00 85.19 194 TYR A CA 1
ATOM 1499 C C . TYR A 1 194 ? -13.769 1.991 -12.369 1.00 85.19 194 TYR A C 1
ATOM 1501 O O . TYR A 1 194 ? -13.014 1.830 -13.326 1.00 85.19 194 TYR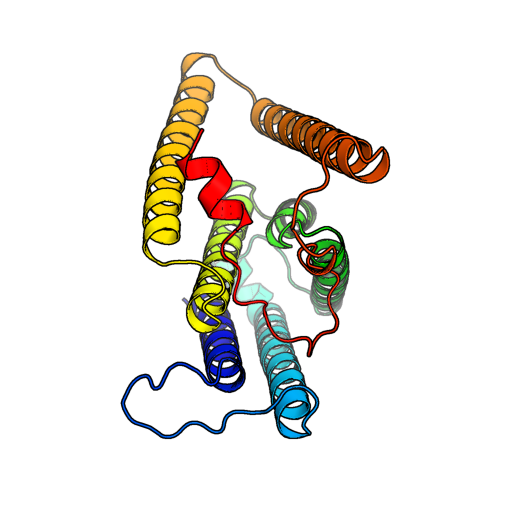 A O 1
ATOM 1509 N N . ILE A 1 195 ? -14.094 0.989 -11.541 1.00 84.38 195 ILE A N 1
ATOM 1510 C CA . ILE A 1 195 ? -13.548 -0.372 -11.684 1.00 84.38 195 ILE A CA 1
ATOM 1511 C C . ILE A 1 195 ? -13.983 -0.996 -13.015 1.00 84.38 195 ILE A C 1
ATOM 1513 O O . ILE A 1 195 ? -13.160 -1.597 -13.702 1.00 84.38 195 ILE A O 1
ATOM 1517 N N . VAL A 1 196 ? -15.252 -0.835 -13.404 1.00 88.38 196 VAL A N 1
ATOM 1518 C CA . VAL A 1 196 ? -15.767 -1.360 -14.680 1.00 88.38 196 VAL A CA 1
ATOM 1519 C C . VAL A 1 196 ? -15.044 -0.722 -15.864 1.00 88.38 196 VAL A C 1
ATOM 1521 O O . VAL A 1 196 ? -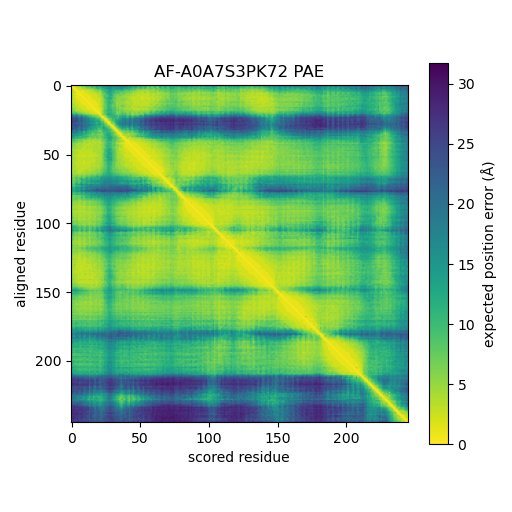14.575 -1.433 -16.750 1.00 88.38 196 VAL A O 1
ATOM 1524 N N . VAL A 1 197 ? -14.898 0.604 -15.869 1.00 89.19 197 VAL A N 1
ATOM 1525 C CA . VAL A 1 197 ? -14.191 1.318 -16.942 1.00 89.19 197 VAL A CA 1
ATOM 1526 C C . VAL A 1 197 ? -12.719 0.906 -16.995 1.00 89.19 197 VAL A C 1
ATOM 1528 O O . VAL A 1 197 ? -12.212 0.620 -18.077 1.00 89.19 197 VAL A O 1
ATOM 1531 N N . ALA A 1 198 ? -12.044 0.805 -15.847 1.00 84.62 198 ALA A N 1
ATOM 1532 C CA . ALA A 1 198 ? -10.659 0.344 -15.777 1.00 84.62 198 ALA A CA 1
ATOM 1533 C C . ALA A 1 198 ? -10.503 -1.089 -16.314 1.00 84.62 198 ALA A C 1
ATOM 1535 O O . ALA A 1 198 ? -9.588 -1.356 -17.093 1.00 84.62 198 ALA A O 1
ATOM 1536 N N . ALA A 1 199 ? -11.423 -1.992 -15.962 1.00 86.94 199 ALA A N 1
ATOM 1537 C CA . ALA A 1 199 ? -11.428 -3.365 -16.454 1.00 86.94 199 ALA A CA 1
ATOM 1538 C C . ALA A 1 199 ? -11.632 -3.427 -17.975 1.00 86.94 199 ALA A C 1
ATOM 1540 O O . ALA A 1 199 ? -10.923 -4.171 -18.652 1.00 86.94 199 A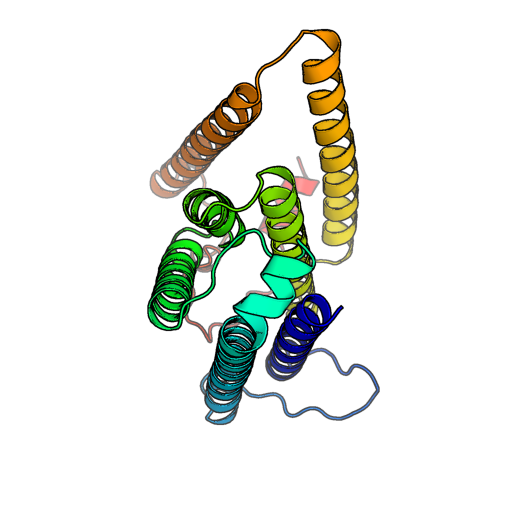LA A O 1
ATOM 1541 N N . ILE A 1 200 ? -12.548 -2.621 -18.525 1.00 91.56 200 ILE A N 1
ATOM 1542 C CA . ILE A 1 200 ? -12.782 -2.540 -19.974 1.00 91.56 200 ILE A CA 1
ATOM 1543 C C . ILE A 1 200 ? -11.534 -2.012 -20.684 1.00 91.56 200 ILE A C 1
ATOM 1545 O O . ILE A 1 200 ? -11.073 -2.642 -21.631 1.00 91.56 200 ILE A O 1
ATOM 1549 N N . LEU A 1 201 ? -10.954 -0.902 -20.217 1.00 87.31 201 LEU A N 1
ATOM 1550 C CA . LEU A 1 201 ? -9.762 -0.305 -20.827 1.00 87.31 201 LEU A CA 1
ATOM 1551 C C . LEU A 1 201 ? -8.580 -1.280 -20.833 1.00 87.31 201 LEU A C 1
ATOM 1553 O O . LEU A 1 201 ? -7.978 -1.498 -21.882 1.00 87.31 201 LEU A O 1
ATOM 1557 N N . MET A 1 202 ? -8.291 -1.918 -19.696 1.00 83.88 202 MET A N 1
ATOM 1558 C CA . MET A 1 202 ? -7.220 -2.916 -19.597 1.00 83.88 202 MET A CA 1
ATOM 1559 C C . MET A 1 202 ? -7.480 -4.131 -20.492 1.00 83.88 202 MET A C 1
ATOM 1561 O O . MET A 1 202 ? -6.563 -4.617 -21.150 1.00 83.88 202 MET A O 1
ATOM 1565 N N . SER A 1 203 ? -8.733 -4.589 -20.580 1.00 85.94 203 SER A N 1
ATOM 1566 C CA . SER A 1 203 ? -9.111 -5.699 -21.464 1.00 85.94 203 SER A CA 1
ATOM 1567 C C . SER A 1 203 ? -8.930 -5.340 -22.939 1.00 85.94 203 SER A C 1
ATOM 1569 O O . SER A 1 203 ? -8.392 -6.136 -23.702 1.00 85.94 203 SER A O 1
ATOM 1571 N N . VAL A 1 204 ? -9.332 -4.132 -23.346 1.00 85.81 204 VAL A N 1
ATOM 1572 C CA . VAL A 1 204 ? -9.165 -3.641 -24.721 1.00 85.81 204 VAL A CA 1
ATOM 1573 C C . VAL A 1 204 ? -7.684 -3.533 -25.080 1.00 85.81 204 VAL A C 1
ATOM 1575 O O . VAL A 1 204 ? -7.284 -4.035 -26.127 1.00 85.81 204 VAL A O 1
ATOM 1578 N N . ILE A 1 205 ? -6.859 -2.956 -24.199 1.00 83.12 205 ILE A N 1
ATOM 1579 C CA . ILE A 1 205 ? -5.402 -2.887 -24.391 1.00 83.12 205 ILE A CA 1
ATOM 1580 C C . ILE A 1 205 ? -4.820 -4.300 -24.541 1.00 83.12 205 ILE A C 1
ATOM 1582 O O . ILE A 1 205 ? -4.079 -4.557 -25.487 1.00 83.12 205 ILE A O 1
ATOM 1586 N N . GLY A 1 206 ? -5.211 -5.238 -23.672 1.00 80.94 206 GLY A N 1
ATOM 1587 C CA . GLY A 1 206 ? -4.777 -6.634 -23.752 1.00 80.94 206 GLY A CA 1
ATOM 1588 C C . GLY A 1 206 ? -5.143 -7.309 -25.079 1.00 80.94 206 GLY A C 1
ATOM 1589 O O . GLY A 1 206 ? -4.302 -7.964 -25.691 1.00 80.94 206 GLY A O 1
ATOM 1590 N N . ILE A 1 207 ? -6.368 -7.107 -25.572 1.00 83.56 207 ILE A N 1
ATOM 1591 C CA . ILE A 1 207 ? -6.826 -7.665 -26.854 1.00 83.56 207 ILE A CA 1
ATOM 1592 C C . ILE A 1 207 ? -6.049 -7.061 -28.032 1.00 83.56 207 ILE A C 1
ATOM 1594 O O . ILE A 1 207 ? -5.622 -7.801 -28.917 1.00 83.56 207 ILE A O 1
ATOM 1598 N N . ILE A 1 208 ? -5.820 -5.743 -28.040 1.00 82.88 208 ILE A N 1
ATOM 1599 C CA . ILE A 1 208 ? -5.050 -5.061 -29.096 1.00 82.88 208 ILE A CA 1
ATOM 1600 C C . ILE A 1 208 ? -3.616 -5.608 -29.170 1.00 82.88 208 ILE A C 1
ATOM 1602 O O . ILE A 1 208 ? -3.095 -5.808 -30.270 1.00 82.88 208 ILE A O 1
ATOM 1606 N N . ILE A 1 209 ? -3.001 -5.893 -28.015 1.00 75.00 209 ILE A N 1
ATOM 1607 C CA . ILE A 1 209 ? -1.663 -6.496 -27.928 1.00 75.00 209 ILE A CA 1
ATOM 1608 C C . ILE A 1 209 ? -1.666 -7.918 -28.512 1.00 75.00 209 ILE A C 1
ATOM 1610 O O . ILE A 1 209 ? -0.805 -8.245 -29.327 1.00 75.00 209 ILE A O 1
ATOM 1614 N N . ILE A 1 210 ? -2.644 -8.758 -28.149 1.00 80.56 210 ILE A N 1
ATOM 1615 C CA . ILE A 1 210 ? -2.728 -10.156 -28.617 1.00 80.56 210 ILE A CA 1
ATOM 1616 C C . ILE A 1 210 ? -2.986 -10.236 -30.128 1.00 80.56 210 ILE A C 1
ATOM 1618 O O . ILE A 1 210 ? -2.418 -11.091 -30.806 1.00 80.56 210 ILE A O 1
ATOM 1622 N N . LEU A 1 211 ? -3.817 -9.342 -30.672 1.00 80.25 211 LEU A N 1
ATOM 1623 C CA . LEU A 1 211 ? -4.141 -9.310 -32.103 1.00 80.25 211 LEU A CA 1
ATOM 1624 C C . LEU A 1 211 ? -2.996 -8.767 -32.977 1.00 80.25 211 LEU A C 1
ATOM 1626 O O . LEU A 1 211 ? -3.120 -8.747 -34.200 1.00 80.25 211 LEU A O 1
ATOM 1630 N N . GLY A 1 212 ? -1.875 -8.341 -32.380 1.00 65.94 212 GLY A N 1
ATOM 1631 C CA . GLY A 1 212 ? -0.667 -7.935 -33.101 1.00 65.94 212 GLY A CA 1
ATOM 1632 C C . GLY A 1 212 ? -0.823 -6.658 -33.933 1.00 65.94 212 GLY A C 1
ATOM 1633 O O . GLY A 1 212 ? 0.029 -6.368 -34.772 1.00 65.94 212 GLY A O 1
ATOM 1634 N N . GLN A 1 213 ? -1.901 -5.897 -33.713 1.00 62.41 213 GLN A N 1
ATOM 1635 C CA . GLN A 1 213 ? -2.217 -4.677 -34.460 1.00 62.41 213 GLN A CA 1
ATOM 1636 C C . GLN A 1 213 ? -1.323 -3.496 -34.036 1.00 62.41 213 GLN A C 1
ATOM 1638 O O . GLN A 1 213 ? -1.076 -2.585 -34.821 1.00 62.41 213 GLN A O 1
ATOM 1643 N N . PHE A 1 214 ? -0.780 -3.564 -32.819 1.00 55.22 214 PHE A N 1
ATOM 1644 C CA . PHE A 1 214 ? 0.370 -2.799 -32.354 1.00 55.22 214 PHE A CA 1
ATOM 1645 C C . PHE A 1 214 ? 1.468 -3.805 -31.990 1.00 55.22 214 PHE A C 1
ATOM 1647 O O . PHE A 1 214 ? 1.274 -4.626 -31.097 1.00 55.22 214 PHE A O 1
ATOM 1654 N N . ARG A 1 215 ? 2.627 -3.747 -32.658 1.00 50.91 215 ARG A N 1
ATOM 1655 C CA . ARG A 1 215 ? 3.885 -4.268 -32.104 1.00 50.91 215 ARG A CA 1
ATOM 1656 C C . ARG A 1 215 ? 4.538 -3.115 -31.351 1.00 50.91 215 ARG A C 1
ATOM 1658 O O . ARG A 1 215 ? 5.319 -2.387 -31.964 1.00 50.91 215 ARG A O 1
ATOM 1665 N N . PRO A 1 216 ? 4.214 -2.873 -30.074 1.00 51.00 216 PRO A N 1
ATOM 1666 C CA . PRO A 1 216 ? 5.081 -2.012 -29.304 1.00 51.00 216 PRO A CA 1
ATOM 1667 C C . PRO A 1 216 ? 6.461 -2.690 -29.285 1.00 51.00 216 PRO A C 1
ATOM 1669 O O . PRO A 1 216 ? 6.560 -3.890 -29.032 1.00 51.00 216 PRO A O 1
ATOM 1672 N N . THR A 1 217 ? 7.534 -1.953 -29.565 1.00 47.06 217 THR A N 1
ATOM 1673 C CA . THR A 1 217 ? 8.905 -2.327 -29.168 1.00 47.06 217 THR A CA 1
ATOM 1674 C C . THR A 1 217 ? 9.008 -2.229 -27.645 1.00 47.06 217 THR A C 1
ATOM 1676 O O . THR A 1 217 ? 9.758 -1.431 -27.097 1.00 47.06 217 THR A O 1
ATOM 1679 N N . ILE A 1 218 ? 8.130 -2.940 -26.955 1.00 49.81 218 ILE A N 1
ATOM 1680 C CA . ILE A 1 218 ? 8.049 -3.028 -25.513 1.00 49.81 218 ILE A CA 1
ATOM 1681 C C . ILE A 1 218 ? 8.091 -4.523 -25.276 1.00 49.81 218 ILE A C 1
ATOM 1683 O O . ILE A 1 218 ? 7.128 -5.233 -25.573 1.00 49.81 218 ILE A O 1
ATOM 1687 N N . ASP A 1 219 ? 9.244 -4.994 -24.812 1.00 46.47 219 ASP A N 1
ATOM 1688 C CA . ASP A 1 219 ? 9.394 -6.366 -24.364 1.00 46.47 219 ASP A CA 1
ATOM 1689 C C . ASP A 1 219 ? 8.251 -6.698 -23.403 1.00 46.47 219 ASP A C 1
ATOM 1691 O O . ASP A 1 219 ? 7.978 -5.968 -22.448 1.00 46.47 219 ASP A O 1
ATOM 1695 N N . TYR A 1 220 ? 7.589 -7.827 -23.648 1.00 45.19 220 TYR A N 1
ATOM 1696 C CA . TYR A 1 220 ? 6.477 -8.388 -22.859 1.00 45.19 220 TYR A CA 1
ATOM 1697 C C . TYR A 1 220 ? 6.806 -8.513 -21.363 1.00 45.19 220 TYR A C 1
ATOM 1699 O O . TYR A 1 220 ? 5.920 -8.665 -20.528 1.00 45.19 220 TYR A O 1
ATOM 1707 N N . GLN A 1 221 ? 8.086 -8.401 -21.023 1.00 43.94 221 GLN A N 1
ATOM 1708 C CA . GLN A 1 221 ? 8.593 -8.274 -19.672 1.00 43.94 221 GLN A CA 1
ATOM 1709 C C . GLN A 1 221 ? 8.222 -6.939 -18.966 1.00 43.94 221 GLN A C 1
ATOM 1711 O O . GLN A 1 221 ? 8.577 -6.751 -17.813 1.00 43.94 221 GLN A O 1
ATOM 1716 N N . GLN A 1 222 ? 7.577 -5.963 -19.611 1.00 47.41 222 GLN A N 1
ATOM 1717 C CA . GLN A 1 222 ? 7.127 -4.709 -18.963 1.00 47.41 222 GLN A CA 1
ATOM 1718 C C . GLN A 1 222 ? 5.778 -4.842 -18.239 1.00 47.41 222 GLN A C 1
ATOM 1720 O O . GLN A 1 222 ? 5.403 -3.978 -17.447 1.00 47.41 222 GLN A O 1
ATOM 1725 N N . LEU A 1 223 ? 5.047 -5.938 -18.459 1.00 52.06 223 LEU A N 1
ATOM 1726 C CA . LEU A 1 223 ? 4.015 -6.350 -17.515 1.00 52.06 223 LEU A CA 1
ATOM 1727 C C . LEU A 1 223 ? 4.745 -6.846 -16.262 1.00 52.06 223 LEU A C 1
ATOM 1729 O O . LEU A 1 223 ? 5.647 -7.668 -16.379 1.00 52.06 223 LEU A O 1
ATOM 1733 N N . TRP A 1 224 ? 4.348 -6.372 -15.078 1.00 51.06 224 TRP A N 1
ATOM 1734 C CA . TRP A 1 224 ? 4.953 -6.652 -13.758 1.00 51.06 224 TRP A CA 1
ATOM 1735 C C . TRP A 1 224 ? 5.136 -8.153 -13.406 1.00 51.06 224 TRP A C 1
ATOM 1737 O O . TRP A 1 224 ? 5.659 -8.503 -12.354 1.00 51.06 224 TRP A O 1
ATOM 1747 N N . PHE A 1 225 ? 4.736 -9.068 -14.287 1.00 50.22 225 PHE A N 1
ATOM 1748 C CA . PHE A 1 225 ? 5.017 -10.500 -14.244 1.00 50.22 225 PHE A CA 1
ATOM 1749 C C . PHE A 1 225 ? 6.463 -10.834 -14.687 1.00 50.22 225 PHE A C 1
ATOM 1751 O O . PHE A 1 225 ? 6.663 -11.688 -15.552 1.00 50.22 225 PHE A O 1
ATOM 1758 N N . ARG A 1 226 ? 7.476 -10.169 -14.112 1.00 57.06 226 ARG A N 1
ATOM 1759 C CA . ARG A 1 226 ? 8.893 -10.572 -14.228 1.00 57.06 226 ARG A CA 1
ATOM 1760 C C . ARG A 1 226 ? 9.286 -11.524 -13.101 1.00 57.06 226 ARG A C 1
ATOM 1762 O O . ARG A 1 226 ? 8.618 -11.590 -12.067 1.00 57.06 226 ARG A O 1
ATOM 1769 N N . GLY A 1 227 ? 10.386 -12.254 -13.285 1.00 57.84 227 GLY A N 1
ATOM 1770 C CA . GLY A 1 227 ? 11.052 -12.904 -12.165 1.00 57.84 227 GLY A CA 1
ATOM 1771 C C . GLY A 1 227 ? 11.506 -11.850 -11.153 1.00 57.84 227 GLY A C 1
ATOM 1772 O O . GLY A 1 227 ? 11.914 -10.757 -11.533 1.00 57.84 227 GLY A O 1
ATOM 1773 N N . ILE A 1 228 ? 11.462 -12.189 -9.862 1.00 61.69 228 ILE A N 1
ATOM 1774 C CA . ILE A 1 228 ? 11.841 -11.305 -8.738 1.00 61.69 228 ILE A CA 1
ATOM 1775 C C . ILE A 1 228 ? 13.248 -10.688 -8.909 1.00 61.69 228 ILE A C 1
ATOM 1777 O O . ILE A 1 228 ? 13.532 -9.655 -8.317 1.00 61.69 228 ILE A O 1
ATOM 1781 N N . CYS A 1 229 ? 14.105 -11.307 -9.729 1.00 64.44 229 CYS A N 1
ATOM 1782 C CA . CYS A 1 229 ? 15.500 -10.929 -9.949 1.00 64.44 229 CYS A CA 1
ATOM 1783 C C . CYS A 1 229 ? 15.855 -10.546 -11.392 1.00 64.44 229 CYS A C 1
ATOM 1785 O O . CYS A 1 229 ? 17.037 -10.545 -11.729 1.00 64.44 229 CYS A O 1
ATOM 1787 N N . ASP A 1 230 ? 14.875 -10.260 -12.250 1.00 61.34 230 ASP A N 1
ATOM 1788 C CA . ASP A 1 230 ? 15.169 -9.793 -13.607 1.00 61.34 230 ASP A CA 1
ATOM 1789 C C . ASP A 1 230 ? 15.506 -8.293 -13.595 1.00 61.34 230 ASP A C 1
ATOM 1791 O O . ASP A 1 230 ? 14.719 -7.483 -13.106 1.00 61.34 230 ASP A O 1
ATOM 1795 N N . ASP A 1 231 ? 16.644 -7.911 -14.182 1.00 56.12 231 ASP A N 1
ATOM 1796 C CA . ASP A 1 231 ? 17.066 -6.508 -14.278 1.00 56.12 231 ASP A CA 1
ATOM 1797 C C . ASP A 1 231 ? 16.027 -5.639 -15.009 1.00 56.12 231 ASP A C 1
ATOM 1799 O O . ASP A 1 231 ? 15.446 -6.044 -16.026 1.00 56.12 231 ASP A O 1
ATOM 1803 N N . PHE A 1 232 ? 15.825 -4.407 -14.527 1.00 55.19 232 PHE A N 1
ATOM 1804 C CA . PHE A 1 232 ? 14.985 -3.426 -15.214 1.00 55.19 232 PHE A CA 1
ATOM 1805 C C . PHE A 1 232 ? 15.619 -3.027 -16.554 1.00 55.19 232 PHE A C 1
ATOM 1807 O O . PHE A 1 232 ? 16.783 -2.613 -16.586 1.00 55.19 232 PHE A O 1
ATOM 1814 N N . PRO A 1 233 ? 14.874 -3.105 -17.672 1.00 51.06 233 PRO A N 1
ATOM 1815 C CA . PRO A 1 233 ? 15.379 -2.655 -18.954 1.00 51.06 233 PRO A CA 1
ATOM 1816 C C . PRO A 1 233 ? 15.546 -1.126 -18.908 1.00 51.06 233 PRO A C 1
ATOM 1818 O O . PRO A 1 233 ? 14.666 -0.427 -18.402 1.00 51.06 233 PRO A O 1
ATOM 1821 N N . PRO A 1 234 ? 16.638 -0.578 -19.462 1.00 50.88 234 PRO A N 1
ATOM 1822 C CA . PRO A 1 234 ? 16.904 0.863 -19.476 1.00 50.88 234 PRO A CA 1
ATOM 1823 C C . PRO A 1 234 ? 16.003 1.654 -20.446 1.00 50.88 234 PRO A C 1
ATOM 1825 O O . PRO A 1 234 ? 16.193 2.859 -20.619 1.00 50.88 234 PRO A O 1
ATOM 1828 N N . ASP A 1 235 ? 15.033 1.008 -21.098 1.00 49.00 235 ASP A N 1
ATOM 1829 C CA . ASP A 1 235 ? 14.284 1.606 -22.197 1.00 49.00 235 ASP A CA 1
ATOM 1830 C C . ASP A 1 235 ? 13.025 2.346 -21.735 1.00 49.00 235 ASP A C 1
ATOM 1832 O O . ASP A 1 235 ? 11.926 1.803 -21.627 1.00 49.00 235 ASP A O 1
ATOM 1836 N N . TYR A 1 236 ? 13.179 3.664 -21.603 1.00 51.53 236 TYR A N 1
ATOM 1837 C CA . TYR A 1 236 ? 12.115 4.673 -21.504 1.00 51.53 236 TYR A CA 1
ATOM 1838 C C . TYR A 1 236 ? 11.259 4.809 -22.789 1.00 51.53 236 TYR A C 1
ATOM 1840 O O . TYR A 1 236 ? 10.571 5.815 -22.984 1.00 51.53 236 TYR A O 1
ATOM 1848 N N . GLY A 1 237 ? 11.293 3.826 -23.697 1.00 46.50 237 GLY A N 1
ATOM 1849 C CA . GLY A 1 237 ? 10.666 3.891 -25.023 1.00 46.50 237 GLY A CA 1
ATOM 1850 C C . GLY A 1 237 ? 9.145 4.075 -24.985 1.00 46.50 237 GLY A C 1
ATOM 1851 O O . GLY A 1 237 ? 8.593 4.780 -25.826 1.00 46.50 237 GLY A O 1
ATOM 1852 N N . ALA A 1 238 ? 8.472 3.526 -23.968 1.00 44.94 238 ALA A N 1
ATOM 1853 C CA . ALA A 1 238 ? 7.024 3.665 -23.797 1.00 44.94 238 ALA A CA 1
ATOM 1854 C C . ALA A 1 238 ? 6.588 5.093 -23.405 1.00 44.94 238 ALA A C 1
ATOM 1856 O O . ALA A 1 238 ? 5.524 5.547 -23.818 1.00 44.94 238 ALA A O 1
ATOM 1857 N N . LEU A 1 239 ? 7.419 5.823 -22.649 1.00 44.81 239 LEU A N 1
ATOM 1858 C CA . LEU A 1 239 ? 7.160 7.212 -22.237 1.00 44.81 239 LEU A CA 1
ATOM 1859 C C . LEU A 1 239 ? 7.446 8.217 -23.360 1.00 44.81 239 LEU A C 1
ATOM 186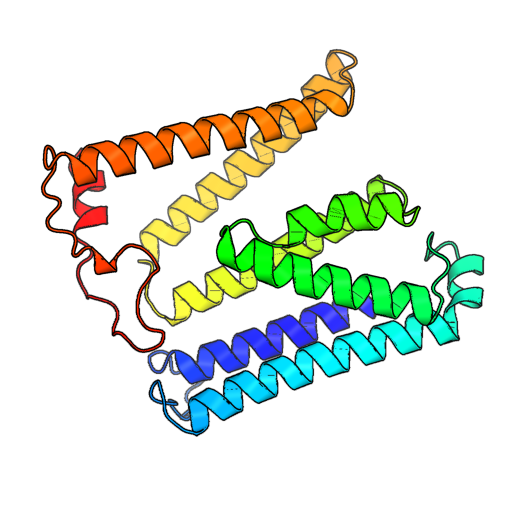1 O O . LEU A 1 239 ? 6.759 9.229 -23.464 1.00 44.81 239 LEU A O 1
ATOM 1865 N N . LYS A 1 240 ? 8.404 7.910 -24.241 1.00 41.41 240 LYS A N 1
ATOM 1866 C CA . LYS A 1 240 ? 8.739 8.745 -25.406 1.00 41.41 240 LYS A CA 1
ATOM 1867 C C . LYS A 1 240 ? 7.609 8.817 -26.440 1.00 41.41 240 LYS A C 1
ATOM 1869 O O . LYS A 1 240 ? 7.473 9.819 -27.130 1.00 41.41 240 LYS A O 1
ATOM 1874 N N . LEU A 1 241 ? 6.777 7.777 -26.524 1.00 40.47 241 LEU A N 1
ATOM 1875 C CA . LEU A 1 241 ? 5.628 7.749 -27.434 1.00 40.47 241 LEU A CA 1
ATOM 1876 C C . LEU A 1 241 ? 4.479 8.665 -26.967 1.00 40.47 241 LEU A C 1
ATOM 1878 O O . LEU A 1 241 ? 3.710 9.131 -27.796 1.00 40.47 241 LEU A O 1
ATOM 1882 N N . LEU A 1 242 ? 4.368 8.935 -25.659 1.00 42.78 242 LEU A N 1
ATOM 1883 C CA . LEU A 1 242 ? 3.370 9.854 -25.089 1.00 42.78 242 LEU A CA 1
ATOM 1884 C C . LEU A 1 242 ? 3.807 11.326 -25.126 1.00 42.78 242 LEU A C 1
ATOM 1886 O O . LEU A 1 242 ? 2.961 12.196 -24.973 1.00 42.78 242 LEU A O 1
ATOM 1890 N N . SER A 1 243 ? 5.101 11.614 -25.308 1.00 42.94 243 SER A N 1
ATOM 1891 C CA . SER A 1 243 ? 5.601 12.983 -25.511 1.00 42.94 243 SER A CA 1
ATOM 1892 C C . SER A 1 243 ? 5.599 13.430 -26.978 1.00 42.94 243 SER A C 1
ATOM 1894 O O . SER A 1 243 ? 5.786 14.610 -27.250 1.00 42.94 243 SER A O 1
ATOM 1896 N N . GLU A 1 244 ? 5.446 12.489 -27.913 1.00 43.06 244 GLU A N 1
ATOM 1897 C CA . GLU A 1 244 ? 5.436 12.716 -29.372 1.00 43.06 244 GLU A CA 1
ATOM 1898 C C . GLU A 1 244 ? 4.009 12.681 -29.970 1.00 43.06 244 GLU A C 1
ATOM 1900 O O . GLU A 1 244 ? 3.844 12.799 -31.184 1.00 43.06 244 GLU A O 1
ATOM 1905 N N . LEU A 1 245 ? 2.984 12.513 -29.126 1.00 41.56 245 LEU A N 1
ATOM 1906 C CA . LEU A 1 245 ? 1.553 12.539 -29.461 1.00 41.56 245 LEU A CA 1
ATOM 1907 C C . LEU A 1 245 ? 0.903 13.785 -28.854 1.00 41.56 245 LEU A C 1
ATOM 1909 O O . LEU A 1 245 ? 0.079 14.409 -29.559 1.00 41.56 245 LEU A O 1
#

Nearest PDB structures (foldseek):
  3rpu-assembly1_B  TM=1.979E-01  e=1.767E+00  Escherichia coli K-12

Foldseek 3Di:
DVVVVLLVQLLVLLLVLLLLAQCQDDDPVDDRHNDAPPHPVNVVSVVVSVVSNVVSLVVVLVVCQVCQPVCVVVVVDQARRDSVVSVVLVVVLVVLCVVCVVVVPPSLVVQLVVCVVRRDDNVVSVVVSVVSVVSVVVSVLSSCVSNVVDDVVVVVVVVVVVVVCVVCVVVVVVCCCVVVVDDPVVVVVVVVVVVVVVVVVVVVVVVCVVVVVDPDPPPPPVPPPDDPNDDDDPDPPVVVVVVVD

Secondary structure (DSSP, 8-state):
-HHHHHHHHHHHHHHHHHHHHH-S--STT-------TTSHHHHHHHHHHHHHHHHHHHHHHHHHHHTHHHHHHTT--SS---HHHHHHHHHHHHHHHHHHHHHT--THHHHHHHHHHTT--HHHHHHHHHHHHHHHHHHHHHHHHHHT-S-HHHHHHHHHHHHHHHHHHHHHHHHHHHHHT--THHHHHHHHHHHHHHHHHHHHHHHHHHTTS---S--GGGSS-S-TTPPPP--THHHHHHH--

Sequence (245 aa):
WRCSLSVFICFVTLFLTALAESGRFTMFGFEYIYAPCGSWQYWVLFVVNILVCSSVTLWNLKYLVENSFELEQNKECAILWDTETGVKYAMLCLAAGFVSALCGIGGSTIKGPILLKMGLHPTLAKATSQFMLLSTVSASALQFYLEGAVPPEYAAIFFCIAIAASVCGKYGIDLYVEGYGGRQSTIVYLLAWYIVVAAILMSVIGIIIILGQFRPTIDYQQLWFRGICDDFPPDYGALKLLSEL

Mean predicted aligned error: 10.78 Å

Organism: NCBI:txid215587

pLDDT: mean 75.89, std 14.24, range [40.0, 94.75]

Solvent-accessible surface area (backbone atoms only — not comparable to full-atom values): 14004 Å² total; per-residue (Å²): 109,70,70,60,50,54,53,48,51,51,49,51,51,52,50,54,48,41,55,35,56,38,66,73,70,74,71,87,80,52,91,71,70,58,33,58,74,89,37,72,58,36,56,48,51,54,51,50,51,53,50,50,52,50,50,54,51,51,51,52,46,52,50,44,39,76,42,30,68,63,33,46,76,71,64,77,40,68,50,90,45,43,70,69,57,46,52,52,49,51,53,51,51,50,54,44,39,56,52,15,64,76,69,68,50,64,46,39,70,63,48,35,62,54,38,46,74,57,53,33,54,67,70,56,31,51,52,52,29,51,53,51,39,52,55,52,52,52,49,52,53,50,41,41,52,53,60,57,79,52,63,68,69,60,52,52,52,52,49,53,52,50,51,52,51,50,52,52,50,51,53,51,49,52,51,44,32,72,72,69,69,50,62,80,64,57,59,55,52,53,54,51,50,49,52,52,52,51,51,50,53,53,49,52,54,52,50,45,50,73,69,56,80,52,78,67,95,57,66,79,67,75,48,89,84,52,63,98,67,62,81,81,78,90,72,64,60,74,61,55,56,67,77,76,106

InterPro domains:
  IPR002781 Transmembrane protein TauE-like, transmembrane domain [PF01925] (90-203)

Radius of gyration: 21.51 Å; Cα contacts (8 Å, |Δi|>4): 127; chains: 1; bounding box: 58×36×64 Å